Protein AF-A0A349MJG2-F1 (afdb_monomer_lite)

pLDDT: mean 91.46, std 8.38, range [48.69, 98.38]

Structure (mmCIF, N/CA/C/O backbone):
data_AF-A0A349MJG2-F1
#
_entry.id   AF-A0A349MJG2-F1
#
loop_
_atom_site.group_PDB
_atom_site.id
_atom_site.type_symbol
_atom_site.label_atom_id
_atom_site.label_alt_id
_atom_site.label_comp_id
_atom_site.label_asym_id
_atom_site.label_entity_id
_atom_site.label_seq_id
_atom_site.pdbx_PDB_ins_code
_atom_site.Cartn_x
_atom_site.Cartn_y
_atom_site.Cartn_z
_atom_site.occupancy
_atom_site.B_iso_or_equiv
_atom_site.auth_seq_id
_atom_site.auth_comp_id
_atom_site.auth_asym_id
_atom_site.auth_atom_id
_atom_site.pdbx_PDB_model_num
ATOM 1 N N . ASP A 1 1 ? -3.602 0.610 -22.302 1.00 65.75 1 ASP A N 1
ATOM 2 C CA . ASP A 1 1 ? -3.768 0.109 -20.925 1.00 65.75 1 ASP A CA 1
ATOM 3 C C . ASP A 1 1 ? -3.671 -1.418 -20.924 1.00 65.75 1 ASP A C 1
ATOM 5 O O . ASP A 1 1 ? -4.348 -2.055 -21.727 1.00 65.75 1 ASP A O 1
ATOM 9 N N . ILE A 1 2 ? -2.784 -1.981 -20.096 1.00 77.62 2 ILE A N 1
ATOM 10 C CA . ILE A 1 2 ? -2.459 -3.420 -20.022 1.00 77.62 2 ILE A CA 1
ATOM 11 C C . ILE A 1 2 ? -3.575 -4.202 -19.312 1.00 77.62 2 ILE A C 1
ATOM 13 O O . ILE A 1 2 ? -3.924 -5.302 -19.739 1.00 77.62 2 ILE A O 1
ATOM 17 N N . TYR A 1 3 ? -4.167 -3.607 -18.273 1.00 84.06 3 TYR A N 1
ATOM 18 C CA . TYR A 1 3 ? -5.122 -4.263 -17.369 1.00 84.06 3 TYR A CA 1
ATOM 19 C C . TYR A 1 3 ? -6.580 -4.060 -17.770 1.00 84.06 3 TYR A C 1
ATOM 21 O O . TYR A 1 3 ? -7.469 -4.625 -17.138 1.00 84.06 3 TYR A O 1
ATOM 29 N N . GLN A 1 4 ? -6.825 -3.238 -18.797 1.00 87.06 4 GLN A N 1
ATOM 30 C CA . GLN A 1 4 ? -8.159 -2.877 -19.285 1.00 87.06 4 GLN A CA 1
ATOM 31 C C . GLN A 1 4 ? -9.091 -2.404 -18.157 1.00 87.06 4 GLN A C 1
ATOM 33 O O . GLN A 1 4 ? -10.308 -2.606 -18.203 1.00 87.06 4 GLN A O 1
ATOM 38 N N . ARG A 1 5 ? -8.521 -1.767 -17.127 1.00 87.12 5 ARG A N 1
ATOM 39 C CA . ARG A 1 5 ? -9.290 -1.293 -15.983 1.00 87.12 5 ARG A CA 1
ATOM 40 C C . ARG A 1 5 ? -9.967 0.003 -16.393 1.00 87.12 5 ARG A C 1
ATOM 42 O O . ARG A 1 5 ? -9.321 1.012 -16.646 1.00 87.12 5 ARG A O 1
ATOM 49 N N . LYS A 1 6 ? -11.299 0.016 -16.379 1.00 90.12 6 LYS A N 1
ATOM 50 C CA . LYS A 1 6 ? -12.092 1.245 -16.581 1.00 90.12 6 LYS A CA 1
ATOM 51 C C . LYS A 1 6 ? -12.150 2.125 -15.317 1.00 90.12 6 LYS A C 1
ATOM 53 O O . LYS A 1 6 ? -13.023 2.978 -15.179 1.00 90.12 6 LYS A O 1
ATOM 58 N N . SER A 1 7 ? -11.230 1.909 -14.378 1.00 90.19 7 SER A N 1
ATOM 59 C CA . SER A 1 7 ? -11.103 2.623 -13.110 1.00 90.19 7 SER A CA 1
ATOM 60 C C . SER A 1 7 ? -9.770 3.366 -13.065 1.00 90.19 7 SER A C 1
ATOM 62 O O . SER A 1 7 ? -8.719 2.749 -13.222 1.00 90.19 7 SER A O 1
ATOM 64 N N . TYR A 1 8 ? -9.811 4.670 -12.799 1.00 93.31 8 TYR A N 1
ATOM 65 C CA . TYR A 1 8 ? -8.620 5.513 -12.683 1.00 93.31 8 TYR A CA 1
ATOM 66 C C . TYR A 1 8 ? -8.369 5.911 -11.227 1.00 93.31 8 TYR A C 1
ATOM 68 O O . TYR A 1 8 ? -9.282 5.858 -10.401 1.00 93.31 8 TYR A O 1
ATOM 76 N N . ARG A 1 9 ? -7.165 6.421 -10.938 1.00 95.12 9 ARG A N 1
ATOM 77 C CA . ARG A 1 9 ? -6.768 6.973 -9.628 1.00 95.12 9 ARG A CA 1
ATOM 78 C C . ARG A 1 9 ? -7.836 7.873 -8.997 1.00 95.12 9 ARG A C 1
ATOM 80 O O . ARG A 1 9 ? -8.180 7.701 -7.835 1.00 95.12 9 ARG A O 1
ATOM 87 N N . ARG A 1 10 ? -8.419 8.792 -9.778 1.00 96.81 10 ARG A N 1
ATOM 88 C CA . ARG A 1 10 ? -9.481 9.696 -9.301 1.00 96.81 10 ARG A CA 1
ATOM 89 C C . ARG A 1 10 ? -10.731 8.954 -8.815 1.00 96.81 10 ARG A C 1
ATOM 91 O O . ARG A 1 10 ? -11.314 9.364 -7.822 1.00 96.81 10 ARG A O 1
ATOM 98 N N . HIS A 1 11 ? -11.122 7.866 -9.488 1.00 97.19 11 HIS A N 1
ATOM 99 C CA . HIS A 1 11 ? -12.293 7.076 -9.101 1.00 97.19 11 HIS A CA 1
ATOM 100 C C . HIS A 1 11 ? -12.025 6.364 -7.773 1.00 97.19 11 HIS A C 1
ATOM 102 O O . HIS A 1 11 ? -12.886 6.360 -6.900 1.00 97.19 11 HIS A O 1
ATOM 108 N N . PHE A 1 12 ? -10.812 5.829 -7.597 1.00 97.44 12 PHE A N 1
ATOM 109 C CA . PHE A 1 12 ? -10.389 5.228 -6.334 1.00 97.44 12 PHE A CA 1
ATOM 110 C C . PHE A 1 12 ? -10.403 6.246 -5.185 1.00 97.44 12 PHE A C 1
ATOM 112 O O . PHE A 1 12 ? -11.033 5.993 -4.164 1.00 97.44 12 PHE A O 1
ATOM 119 N N . LEU A 1 13 ? -9.784 7.419 -5.362 1.00 98.19 13 LEU A N 1
ATOM 120 C CA . LEU A 1 13 ? -9.738 8.453 -4.319 1.00 98.19 13 LEU A CA 1
ATOM 121 C C . LEU A 1 13 ? -11.135 8.973 -3.948 1.00 98.19 13 LEU A C 1
ATOM 123 O O . LEU A 1 13 ? -11.426 9.156 -2.769 1.00 98.19 13 LEU A O 1
ATOM 127 N N . GLN A 1 14 ? -12.019 9.163 -4.933 1.00 98.25 14 GLN A N 1
ATOM 128 C CA . GLN A 1 14 ? -13.413 9.553 -4.693 1.00 98.25 14 GLN A CA 1
ATOM 129 C C . GLN A 1 14 ? -14.181 8.478 -3.915 1.00 98.25 14 GLN A C 1
ATOM 131 O O . GLN A 1 14 ? -14.860 8.795 -2.940 1.00 98.25 14 GLN A O 1
ATOM 136 N N . ALA A 1 15 ? -14.043 7.206 -4.301 1.00 97.94 15 ALA A N 1
ATOM 137 C CA . ALA A 1 15 ? -14.669 6.099 -3.587 1.00 97.94 15 ALA A CA 1
ATOM 138 C C . ALA A 1 15 ? -14.140 5.993 -2.149 1.00 97.94 15 ALA A C 1
ATOM 140 O O . ALA A 1 15 ? -14.928 5.889 -1.211 1.00 97.94 15 ALA A O 1
ATOM 141 N N . ALA A 1 16 ? -12.824 6.107 -1.958 1.00 98.12 16 ALA A N 1
ATOM 142 C CA . ALA A 1 16 ? -12.214 6.064 -0.637 1.00 98.12 16 ALA A CA 1
ATOM 143 C C . ALA A 1 16 ? -12.667 7.228 0.258 1.00 98.12 16 ALA A C 1
ATOM 145 O O . ALA A 1 16 ? -12.891 7.032 1.452 1.00 98.12 16 ALA A O 1
ATOM 146 N N . ALA A 1 17 ? -12.861 8.421 -0.313 1.00 98.38 17 ALA A N 1
ATOM 147 C CA . ALA A 1 17 ? -13.423 9.562 0.401 1.00 98.38 17 ALA A CA 1
ATOM 148 C C . ALA A 1 17 ? -14.865 9.315 0.859 1.00 98.38 17 ALA A C 1
ATOM 150 O O . ALA A 1 17 ? -15.193 9.642 1.997 1.00 98.38 17 ALA A O 1
ATOM 151 N N . LEU A 1 18 ? -15.705 8.692 0.027 1.00 98.38 18 LEU A N 1
ATOM 152 C CA . LEU A 1 18 ? -17.071 8.321 0.412 1.00 98.38 18 LEU A CA 1
ATOM 153 C C . LEU A 1 18 ? -17.080 7.255 1.514 1.00 98.38 18 LEU A C 1
ATOM 155 O O . LEU A 1 18 ? -17.762 7.428 2.521 1.00 98.38 18 LEU A O 1
ATOM 159 N N . VAL A 1 19 ? -16.285 6.191 1.365 1.00 97.81 19 VAL A N 1
ATOM 160 C CA . VAL A 1 19 ? -16.134 5.132 2.382 1.00 97.81 19 VAL A CA 1
ATOM 161 C C . VAL A 1 19 ? -15.719 5.734 3.725 1.00 97.81 19 VAL A C 1
ATOM 163 O O . VAL A 1 19 ? -16.316 5.426 4.757 1.00 97.81 19 VAL A O 1
ATOM 166 N N . HIS A 1 20 ? -14.746 6.646 3.707 1.00 97.00 20 HIS A N 1
ATOM 167 C CA . HIS A 1 20 ? -14.303 7.352 4.901 1.00 97.00 20 HIS A CA 1
ATOM 168 C C . HIS A 1 20 ? -15.389 8.271 5.478 1.00 97.00 20 HIS A C 1
ATOM 170 O O . HIS A 1 20 ? -15.635 8.247 6.683 1.00 97.00 20 HIS A O 1
ATOM 176 N N . HIS A 1 21 ? -16.074 9.053 4.640 1.00 97.50 21 HIS A N 1
ATOM 177 C CA . HIS A 1 21 ? -17.143 9.960 5.066 1.00 97.50 21 HIS A CA 1
ATOM 178 C C . HIS A 1 21 ? -18.272 9.215 5.788 1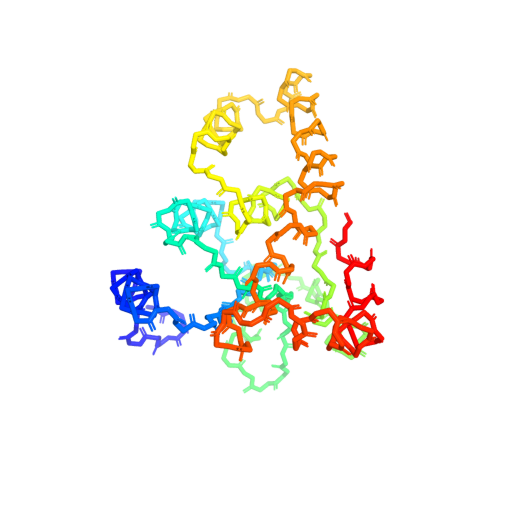.00 97.50 21 HIS A C 1
ATOM 180 O O . HIS A 1 21 ? -18.687 9.622 6.870 1.00 97.50 21 HIS A O 1
ATOM 186 N N . TYR A 1 22 ? -18.702 8.078 5.238 1.00 97.12 22 TYR A N 1
ATOM 187 C CA . TYR A 1 22 ? -19.745 7.238 5.828 1.00 97.12 22 TYR A CA 1
ATOM 188 C C . TYR A 1 22 ? -19.237 6.290 6.923 1.00 97.12 22 TYR A C 1
ATOM 190 O O . TYR A 1 22 ? -19.998 5.446 7.391 1.00 97.12 22 TYR A O 1
ATOM 198 N N . GLN A 1 23 ? -17.977 6.431 7.357 1.00 95.62 23 GLN A N 1
ATOM 199 C CA . GLN A 1 23 ? -17.388 5.641 8.444 1.00 95.62 23 GLN A CA 1
ATOM 200 C C . GLN A 1 23 ? -17.490 4.124 8.196 1.00 95.62 23 GLN A C 1
ATOM 202 O O . GLN A 1 23 ? -17.682 3.331 9.117 1.00 95.62 23 GLN A O 1
ATOM 207 N N . VAL A 1 24 ? -17.345 3.714 6.935 1.00 95.56 24 VAL A N 1
ATOM 208 C CA . VAL A 1 24 ? -17.305 2.305 6.539 1.00 95.56 24 VAL A CA 1
ATOM 209 C C . VAL A 1 24 ? -15.873 1.794 6.681 1.00 95.56 24 VAL A C 1
ATOM 211 O O . VAL A 1 24 ? -14.914 2.457 6.283 1.00 95.56 24 VAL A O 1
ATOM 214 N N . ALA A 1 25 ? -15.715 0.597 7.246 1.00 95.25 25 ALA A N 1
ATOM 215 C CA . ALA A 1 25 ? -14.421 -0.067 7.356 1.00 95.25 25 ALA A CA 1
ATOM 216 C C . ALA A 1 25 ? -13.924 -0.525 5.972 1.00 95.25 25 ALA A C 1
ATOM 218 O O . ALA A 1 25 ? -14.178 -1.649 5.550 1.00 95.25 25 ALA A O 1
ATOM 219 N N . GLY A 1 26 ? -13.234 0.369 5.259 1.00 95.81 26 GLY A N 1
ATOM 220 C CA . GLY A 1 26 ? -12.674 0.106 3.935 1.00 95.81 26 GLY A CA 1
ATOM 221 C C . GLY A 1 26 ? -11.499 -0.869 3.961 1.00 95.81 26 GLY A C 1
ATOM 222 O O . GLY A 1 26 ? -10.537 -0.668 4.708 1.00 95.81 26 GLY A O 1
ATOM 223 N N . ILE A 1 27 ? -11.572 -1.888 3.107 1.00 95.62 27 ILE A N 1
ATOM 224 C CA . ILE A 1 27 ? -10.492 -2.828 2.807 1.00 95.62 27 ILE A CA 1
ATOM 225 C C . ILE A 1 27 ? -10.135 -2.643 1.330 1.00 95.62 27 ILE A C 1
ATOM 227 O O . ILE A 1 27 ? -11.026 -2.711 0.483 1.00 95.62 27 ILE A O 1
ATOM 231 N N . TYR A 1 28 ? -8.871 -2.344 1.028 1.00 96.69 28 TYR A N 1
ATOM 232 C CA . TYR A 1 28 ? -8.421 -2.025 -0.329 1.00 96.69 28 TYR A CA 1
ATOM 233 C C . TYR A 1 28 ? -7.263 -2.913 -0.759 1.00 96.69 28 TYR A C 1
ATOM 235 O O . TYR A 1 28 ? -6.200 -2.909 -0.135 1.00 96.69 28 TYR A O 1
ATOM 243 N N . ASP A 1 29 ? -7.449 -3.593 -1.882 1.00 95.88 29 ASP A N 1
ATOM 244 C CA . ASP A 1 29 ? -6.436 -4.462 -2.462 1.00 95.88 29 ASP A CA 1
ATOM 245 C C . ASP A 1 29 ? -5.383 -3.648 -3.211 1.00 95.88 29 ASP A C 1
ATOM 247 O O . ASP A 1 29 ? -5.695 -2.765 -4.018 1.00 95.88 29 ASP A O 1
ATOM 251 N N . VAL A 1 30 ? -4.120 -3.999 -3.001 1.00 95.81 30 VAL A N 1
ATOM 252 C CA . VAL A 1 30 ? -2.998 -3.505 -3.796 1.00 95.81 30 VAL A CA 1
ATOM 253 C C . VAL A 1 30 ? -2.123 -4.663 -4.216 1.00 95.81 30 VAL A C 1
ATOM 255 O O . VAL A 1 30 ? -1.738 -5.510 -3.415 1.00 95.81 30 VAL A O 1
ATOM 258 N N . ILE A 1 31 ? -1.807 -4.688 -5.503 1.00 95.06 31 ILE A N 1
ATOM 259 C CA . ILE A 1 31 ? -0.942 -5.695 -6.094 1.00 95.06 31 ILE A CA 1
ATOM 260 C C . ILE A 1 31 ? 0.405 -5.027 -6.349 1.00 95.06 31 ILE A C 1
ATOM 262 O O . ILE A 1 31 ? 0.475 -4.035 -7.063 1.00 95.06 31 ILE A O 1
ATOM 266 N N . MET A 1 32 ? 1.451 -5.571 -5.742 1.00 94.31 32 MET A N 1
ATOM 267 C CA . MET A 1 32 ? 2.847 -5.185 -5.915 1.00 94.31 32 MET A CA 1
ATOM 268 C C . MET A 1 32 ? 3.577 -6.217 -6.781 1.00 94.31 32 MET A C 1
ATOM 270 O O . MET A 1 32 ? 2.998 -7.213 -7.218 1.00 94.31 32 MET A O 1
ATOM 274 N N . ASP A 1 33 ? 4.879 -6.011 -6.987 1.00 92.62 33 ASP A N 1
ATOM 275 C CA . ASP A 1 33 ? 5.753 -6.911 -7.754 1.00 92.62 33 ASP A CA 1
ATOM 276 C C . ASP A 1 33 ? 5.302 -7.141 -9.193 1.00 92.62 33 ASP A C 1
ATOM 278 O O . ASP A 1 33 ? 5.483 -8.215 -9.766 1.00 92.62 33 ASP A O 1
ATOM 282 N N . ASN A 1 34 ? 4.728 -6.105 -9.782 1.00 91.75 34 ASN A N 1
ATOM 283 C CA . ASN A 1 34 ? 4.296 -6.128 -11.153 1.00 91.75 34 ASN A CA 1
ATOM 284 C C . ASN A 1 34 ? 5.500 -5.925 -12.091 1.00 91.75 34 ASN A C 1
ATOM 286 O O . ASN A 1 34 ? 6.079 -4.842 -12.101 1.00 91.75 34 ASN A O 1
ATOM 290 N N . PRO A 1 35 ? 5.908 -6.926 -12.891 1.00 88.12 35 PRO A N 1
ATOM 291 C CA . PRO A 1 35 ? 7.086 -6.800 -13.748 1.00 88.12 35 PRO A CA 1
ATOM 292 C C . PRO A 1 35 ? 6.849 -5.887 -14.958 1.00 88.12 35 PRO A C 1
ATOM 294 O O . PRO A 1 35 ? 7.789 -5.597 -15.692 1.00 88.12 35 PRO A O 1
ATOM 297 N N . LEU A 1 36 ? 5.601 -5.470 -15.194 1.00 88.88 36 LEU A N 1
ATOM 298 C CA . LEU A 1 36 ? 5.234 -4.535 -16.255 1.00 88.88 36 LEU A CA 1
ATOM 299 C C . LEU A 1 36 ? 5.176 -3.082 -15.763 1.00 88.88 36 LEU A C 1
ATOM 301 O O . LEU A 1 36 ? 5.008 -2.186 -16.587 1.00 88.88 36 LEU A O 1
ATOM 305 N N . GLU A 1 37 ? 5.282 -2.856 -14.452 1.00 90.38 37 GLU A N 1
ATOM 306 C CA . GLU A 1 37 ? 5.367 -1.521 -13.859 1.00 90.38 37 GLU A CA 1
ATOM 307 C C . GLU A 1 37 ? 6.820 -1.055 -13.812 1.00 90.38 37 GLU A C 1
ATOM 309 O O . GLU A 1 37 ? 7.742 -1.825 -13.528 1.00 90.38 37 GLU A O 1
ATOM 314 N N . ASN A 1 38 ? 7.017 0.231 -14.077 1.00 92.69 38 ASN A N 1
ATOM 315 C CA . ASN A 1 38 ? 8.272 0.906 -13.788 1.00 92.69 38 ASN A CA 1
ATOM 316 C C . ASN A 1 38 ? 8.233 1.548 -12.387 1.00 92.69 38 ASN A C 1
ATOM 318 O O . ASN A 1 38 ? 7.238 1.494 -11.659 1.00 92.69 38 ASN A O 1
ATOM 322 N N . GLU A 1 39 ? 9.346 2.161 -11.995 1.00 95.56 39 GLU A N 1
ATOM 323 C CA . GLU A 1 39 ? 9.467 2.829 -10.698 1.00 95.56 39 GLU A CA 1
ATOM 324 C C . GLU A 1 39 ? 8.430 3.948 -10.498 1.00 95.56 39 GLU A C 1
ATOM 326 O O . GLU A 1 39 ? 7.828 4.030 -9.428 1.00 95.56 39 GLU A O 1
ATOM 331 N N . GLU A 1 40 ? 8.165 4.769 -11.516 1.00 96.69 40 GLU A N 1
ATOM 332 C CA . GLU A 1 40 ? 7.196 5.868 -11.422 1.00 96.69 40 GLU A CA 1
ATOM 333 C C . GLU A 1 40 ? 5.761 5.359 -11.248 1.00 96.69 40 GLU A C 1
ATOM 335 O O . GLU A 1 40 ? 4.992 5.966 -10.504 1.00 96.69 40 GLU A O 1
ATOM 340 N N . ASP A 1 41 ? 5.406 4.213 -11.839 1.00 95.69 41 ASP A N 1
ATOM 341 C CA . ASP A 1 41 ? 4.102 3.574 -11.607 1.00 95.69 41 ASP A CA 1
ATOM 342 C C . ASP A 1 41 ? 3.938 3.171 -10.128 1.00 95.69 41 ASP A C 1
ATOM 344 O O . ASP A 1 41 ? 2.886 3.380 -9.507 1.00 95.69 41 ASP A O 1
ATOM 348 N N . THR A 1 42 ? 5.011 2.651 -9.522 1.00 96.88 42 THR A N 1
ATOM 349 C CA . THR A 1 42 ? 5.017 2.314 -8.092 1.00 96.88 42 THR A CA 1
ATOM 350 C C . THR A 1 42 ? 4.945 3.578 -7.231 1.00 96.88 42 THR A C 1
ATOM 352 O O . THR A 1 42 ? 4.190 3.625 -6.257 1.00 96.88 42 THR A O 1
ATOM 355 N N . ILE A 1 43 ? 5.665 4.642 -7.603 1.00 98.06 43 ILE A N 1
ATOM 356 C CA . ILE A 1 43 ? 5.597 5.928 -6.897 1.00 98.06 43 ILE A CA 1
ATOM 357 C C . ILE A 1 43 ? 4.193 6.540 -6.987 1.00 98.06 43 ILE A C 1
ATOM 359 O O . ILE A 1 43 ? 3.671 7.003 -5.972 1.00 98.06 43 ILE A O 1
ATOM 363 N N . ALA A 1 44 ? 3.523 6.460 -8.135 1.00 97.56 44 ALA A N 1
ATOM 364 C CA . ALA A 1 44 ? 2.141 6.911 -8.276 1.00 97.56 44 ALA A CA 1
ATOM 365 C C . ALA A 1 44 ? 1.185 6.152 -7.333 1.00 97.56 44 ALA A C 1
ATOM 367 O O . ALA A 1 44 ? 0.226 6.730 -6.805 1.00 97.56 44 ALA A O 1
ATOM 368 N N . THR A 1 45 ? 1.456 4.872 -7.059 1.00 97.50 45 THR A N 1
ATOM 369 C CA . THR A 1 45 ? 0.723 4.086 -6.051 1.00 97.50 45 THR A CA 1
ATOM 370 C C . THR A 1 45 ? 0.991 4.599 -4.631 1.00 97.50 45 THR A C 1
ATOM 372 O O . THR A 1 45 ? 0.042 4.822 -3.873 1.00 97.50 45 THR A O 1
ATOM 375 N N . ILE A 1 46 ? 2.254 4.875 -4.285 1.00 98.38 46 ILE A N 1
ATOM 376 C CA . ILE A 1 46 ? 2.651 5.479 -2.997 1.00 98.38 46 ILE A CA 1
ATOM 377 C C . ILE A 1 46 ? 1.920 6.814 -2.785 1.00 98.38 46 ILE A C 1
ATOM 379 O O . ILE A 1 46 ? 1.288 7.026 -1.748 1.00 98.38 46 ILE A O 1
ATOM 383 N N . GLU A 1 47 ? 1.946 7.696 -3.783 1.00 98.38 47 GLU A N 1
ATOM 384 C CA . GLU A 1 47 ? 1.284 9.004 -3.741 1.00 98.38 47 GLU A CA 1
ATOM 385 C C . GLU A 1 47 ? -0.236 8.872 -3.608 1.00 98.38 47 GLU A C 1
ATOM 387 O O . GLU A 1 47 ? -0.867 9.610 -2.852 1.00 98.38 47 GLU A O 1
ATOM 392 N N . THR A 1 48 ? -0.839 7.899 -4.296 1.00 98.12 48 THR A N 1
ATOM 393 C CA . THR A 1 48 ? -2.271 7.595 -4.158 1.00 98.12 48 THR A CA 1
ATOM 394 C C . THR A 1 48 ? -2.615 7.218 -2.719 1.00 98.12 48 THR A C 1
ATOM 396 O O . THR A 1 48 ? -3.571 7.751 -2.157 1.00 98.12 48 THR A O 1
ATOM 399 N N . PHE A 1 49 ? -1.818 6.369 -2.068 1.00 98.12 49 PHE A N 1
ATOM 400 C CA . PHE A 1 49 ? -2.038 6.011 -0.665 1.00 98.12 49 PHE A CA 1
ATOM 401 C C . PHE A 1 49 ? -1.791 7.148 0.322 1.00 98.12 49 PHE A C 1
ATOM 403 O O . PHE A 1 49 ? -2.492 7.214 1.334 1.00 98.12 49 PHE A O 1
ATOM 410 N N . MET A 1 50 ? -0.865 8.059 0.022 1.00 97.75 50 MET A N 1
ATOM 411 C CA . MET A 1 50 ? -0.664 9.282 0.803 1.00 97.75 50 MET A CA 1
ATOM 412 C C . MET A 1 50 ? -1.864 10.238 0.724 1.00 97.75 50 MET A C 1
ATOM 414 O O . MET A 1 50 ? -2.108 10.980 1.674 1.00 97.75 50 MET A O 1
ATOM 418 N N . GLU A 1 51 ? -2.603 10.233 -0.390 1.00 98.00 51 GLU A N 1
ATOM 419 C CA . GLU A 1 51 ? -3.833 11.019 -0.586 1.00 98.00 51 GLU A CA 1
ATOM 420 C C . GLU A 1 51 ? -5.102 10.307 -0.101 1.00 98.00 51 GLU A C 1
ATOM 422 O O . GLU A 1 51 ? -6.134 10.945 0.103 1.00 98.00 51 GLU A O 1
ATOM 427 N N . THR A 1 52 ? -5.045 8.991 0.095 1.00 98.19 52 THR A N 1
ATOM 428 C CA . THR A 1 52 ? -6.207 8.197 0.499 1.00 98.19 52 THR A CA 1
ATOM 429 C C . THR A 1 52 ? -6.577 8.488 1.959 1.00 98.19 52 THR A C 1
ATOM 431 O O . THR A 1 52 ? -5.719 8.341 2.837 1.00 98.19 52 THR A O 1
ATOM 434 N N . PRO A 1 53 ? -7.843 8.837 2.263 1.00 97.06 53 PRO A N 1
ATOM 435 C CA . PRO A 1 53 ? -8.281 9.091 3.633 1.00 97.06 53 PRO A CA 1
ATOM 436 C C . PRO A 1 53 ? -8.043 7.890 4.554 1.00 97.06 53 PRO A C 1
ATOM 438 O O . PRO A 1 53 ? -8.405 6.760 4.233 1.00 97.06 53 PRO A O 1
ATOM 441 N N . LYS A 1 54 ? -7.422 8.141 5.710 1.00 95.88 54 LYS A N 1
ATOM 442 C CA . LYS A 1 54 ? -7.114 7.135 6.740 1.00 95.88 54 LYS A CA 1
ATOM 443 C C . LYS A 1 54 ? -8.161 7.168 7.860 1.00 95.88 54 LYS A C 1
ATOM 445 O O . LYS A 1 54 ? -8.639 8.253 8.181 1.00 95.88 54 LYS A O 1
ATOM 450 N N . PRO A 1 55 ? -8.439 6.048 8.550 1.00 96.06 55 PRO A N 1
ATOM 451 C CA . PRO A 1 55 ? -7.829 4.730 8.374 1.00 96.06 55 PRO A CA 1
ATOM 452 C C . PRO A 1 55 ? -8.517 3.900 7.278 1.00 96.06 55 PRO A C 1
ATOM 454 O O . PRO A 1 55 ? -9.685 4.114 6.969 1.00 96.06 55 PRO A O 1
ATOM 457 N N . PHE A 1 56 ? -7.782 2.933 6.732 1.00 96.25 56 PHE A N 1
ATOM 458 C CA . PHE A 1 56 ? -8.302 1.820 5.932 1.00 96.25 56 PHE A CA 1
ATOM 459 C C . PHE A 1 56 ? -7.401 0.597 6.136 1.00 96.25 56 PHE A C 1
ATOM 461 O O . PHE A 1 56 ? -6.309 0.723 6.696 1.00 96.25 56 PHE A O 1
ATOM 468 N N . MET A 1 57 ? -7.850 -0.574 5.686 1.00 94.44 57 MET A N 1
ATOM 469 C CA . MET A 1 57 ? -7.057 -1.801 5.702 1.00 94.44 57 MET A CA 1
ATOM 470 C C . MET A 1 57 ? -6.496 -2.097 4.305 1.00 94.44 57 MET A C 1
ATOM 472 O O . MET A 1 57 ? -7.278 -2.400 3.406 1.00 94.44 57 MET A O 1
ATOM 476 N N . PRO A 1 58 ? -5.178 -2.003 4.073 1.00 94.44 58 PRO A N 1
ATOM 477 C CA . PRO A 1 58 ? -4.596 -2.453 2.817 1.00 94.44 58 PRO A CA 1
ATOM 478 C C . PRO A 1 58 ? -4.447 -3.977 2.800 1.00 94.44 58 PRO A C 1
ATOM 480 O O . PRO A 1 58 ? -3.812 -4.555 3.684 1.00 94.44 58 PRO A O 1
ATOM 483 N N . GLU A 1 59 ? -4.940 -4.623 1.750 1.00 93.50 59 GLU A N 1
ATOM 484 C CA . GLU A 1 59 ? -4.578 -6.001 1.433 1.00 93.50 59 GLU A CA 1
ATOM 485 C C . GLU A 1 59 ? -3.483 -6.007 0.379 1.00 93.50 59 GLU A C 1
ATOM 487 O O . GLU A 1 59 ? -3.715 -5.813 -0.812 1.00 93.50 59 GLU A O 1
ATOM 492 N N . ILE A 1 60 ? -2.251 -6.195 0.847 1.00 94.75 60 ILE A N 1
ATOM 493 C CA . ILE A 1 60 ? -1.081 -6.198 -0.022 1.00 94.75 60 ILE A CA 1
ATOM 494 C C . ILE A 1 60 ? -0.859 -7.606 -0.567 1.00 94.75 60 ILE A C 1
ATOM 496 O O . ILE A 1 60 ? -0.711 -8.557 0.211 1.00 94.75 60 ILE A O 1
ATOM 500 N N . PHE A 1 61 ? -0.789 -7.704 -1.891 1.00 95.19 61 PHE A N 1
ATOM 501 C CA . PHE A 1 61 ? -0.528 -8.918 -2.651 1.00 95.19 61 PHE A CA 1
ATOM 502 C C . PHE A 1 61 ? 0.708 -8.757 -3.540 1.00 95.19 61 PHE A C 1
ATOM 504 O O . PHE A 1 61 ? 1.044 -7.655 -3.962 1.00 95.19 61 PHE A O 1
ATOM 511 N N . SER A 1 62 ? 1.365 -9.865 -3.866 1.00 94.00 62 SER A N 1
ATOM 512 C CA . SER A 1 62 ? 2.399 -9.952 -4.899 1.00 94.00 62 SER A CA 1
ATOM 513 C C . SER A 1 62 ? 1.795 -10.537 -6.170 1.00 94.00 62 SER A C 1
ATOM 515 O O . SER A 1 62 ? 1.150 -11.592 -6.129 1.00 94.00 62 SER A O 1
ATOM 517 N N . LEU A 1 63 ? 1.998 -9.875 -7.310 1.00 93.25 63 LEU A N 1
ATOM 518 C CA . LEU A 1 63 ? 1.453 -10.329 -8.583 1.00 93.25 63 LEU A CA 1
ATOM 519 C C . LEU A 1 63 ? 1.960 -11.737 -8.918 1.00 93.25 63 LEU A C 1
ATOM 521 O O . LEU A 1 63 ? 3.164 -11.982 -9.018 1.00 93.25 63 LEU A O 1
ATOM 525 N N . SER A 1 64 ? 1.021 -12.653 -9.139 1.00 91.44 64 SER A N 1
ATOM 526 C CA . SER A 1 64 ? 1.294 -14.010 -9.613 1.00 91.44 64 SER A CA 1
ATOM 527 C C . SER A 1 64 ? 0.850 -14.144 -11.067 1.00 91.44 64 SER A C 1
ATOM 529 O O . SER A 1 64 ? -0.282 -13.805 -11.415 1.00 91.44 64 SER A O 1
ATOM 531 N N . LEU A 1 65 ? 1.756 -14.609 -11.928 1.00 90.62 65 LEU A N 1
ATOM 532 C CA . LEU A 1 65 ? 1.540 -14.698 -13.373 1.00 90.62 65 LEU A CA 1
ATOM 533 C C . LEU A 1 65 ? 1.008 -16.084 -13.743 1.00 90.62 65 LEU A C 1
ATOM 535 O O . LEU A 1 65 ? 1.768 -17.010 -14.017 1.00 90.62 65 LEU A O 1
ATOM 539 N N . TYR A 1 66 ? -0.315 -16.224 -13.742 1.00 90.50 66 TYR A N 1
ATOM 540 C CA . TYR A 1 66 ? -0.970 -17.485 -14.084 1.00 90.50 66 TYR A CA 1
ATOM 541 C C . TYR A 1 66 ? -0.971 -17.737 -15.603 1.00 90.50 66 TYR A C 1
ATOM 543 O O . TYR A 1 66 ? -1.309 -16.821 -16.366 1.00 90.50 66 TYR A O 1
ATOM 551 N N . PRO A 1 67 ? -0.649 -18.961 -16.064 1.00 89.88 67 PRO A N 1
ATOM 552 C CA . PRO A 1 67 ? -0.726 -19.325 -17.477 1.00 89.88 67 PRO A CA 1
ATOM 553 C C . PRO A 1 67 ? -2.121 -19.092 -18.067 1.00 89.88 67 PRO A C 1
ATOM 555 O O . PRO A 1 67 ? -3.129 -19.273 -17.386 1.00 89.88 67 PRO A O 1
ATOM 558 N N . GLY A 1 68 ? -2.178 -18.701 -19.342 1.00 89.44 68 GLY A N 1
ATOM 559 C CA . GLY A 1 68 ? -3.435 -18.400 -20.040 1.00 89.44 68 GLY A CA 1
ATOM 560 C C . GLY A 1 68 ? -3.992 -16.999 -19.767 1.00 89.44 68 GLY A C 1
ATOM 561 O O . GLY A 1 68 ? -5.024 -16.632 -20.323 1.00 89.44 68 GLY A O 1
ATOM 562 N N . THR A 1 69 ? -3.318 -16.193 -18.941 1.00 90.38 69 THR A N 1
ATOM 563 C CA . THR A 1 69 ? -3.653 -14.777 -18.769 1.00 90.38 69 THR A CA 1
ATOM 564 C C . THR A 1 69 ? -2.837 -13.904 -19.720 1.00 90.38 69 THR A C 1
ATOM 566 O O . THR A 1 69 ? -1.638 -14.105 -19.903 1.00 90.38 69 THR A O 1
ATOM 569 N N . LYS A 1 70 ? -3.457 -12.849 -20.261 1.00 89.75 70 LYS A N 1
ATOM 570 C CA . LYS A 1 70 ? -2.767 -11.887 -21.139 1.00 89.75 70 LYS A CA 1
ATOM 571 C C . LYS A 1 70 ? -1.527 -11.267 -20.480 1.00 89.75 70 LYS A C 1
ATOM 573 O O . LYS A 1 70 ? -0.537 -10.992 -21.149 1.00 89.75 70 LYS A O 1
ATOM 578 N N . ILE A 1 71 ? -1.582 -11.035 -19.169 1.00 89.19 71 ILE A N 1
ATOM 579 C CA . ILE A 1 71 ? -0.471 -10.452 -18.414 1.00 89.19 71 ILE A CA 1
ATOM 580 C C . ILE A 1 71 ? 0.725 -11.398 -18.306 1.00 89.19 71 ILE A C 1
ATOM 582 O O . ILE A 1 71 ? 1.859 -10.944 -18.405 1.00 89.19 71 ILE A O 1
ATOM 586 N N . HIS A 1 72 ? 0.484 -12.702 -18.157 1.00 89.50 72 HIS A N 1
ATOM 587 C CA . HIS A 1 72 ? 1.538 -13.710 -18.179 1.00 89.50 72 HIS A CA 1
ATOM 588 C C . HIS A 1 72 ? 2.272 -13.697 -19.524 1.00 89.50 72 HIS A C 1
ATOM 590 O O . HIS A 1 72 ? 3.502 -13.692 -19.552 1.00 89.50 72 HIS A O 1
ATOM 596 N N . ASP A 1 73 ? 1.532 -13.609 -20.629 1.00 88.62 73 ASP A N 1
ATOM 597 C CA . ASP A 1 73 ? 2.121 -13.609 -21.971 1.00 88.62 73 ASP A CA 1
ATOM 598 C C . ASP A 1 73 ? 2.938 -12.333 -22.229 1.00 88.62 73 ASP A C 1
ATOM 600 O O . ASP A 1 73 ? 4.060 -12.395 -22.736 1.00 88.62 73 ASP A O 1
ATOM 604 N N . LEU A 1 74 ? 2.423 -11.176 -21.798 1.00 88.12 74 LEU A N 1
ATOM 605 C CA . LEU A 1 74 ? 3.142 -9.901 -21.866 1.00 88.12 74 LEU A CA 1
ATOM 606 C C . LEU A 1 74 ? 4.401 -9.892 -20.992 1.00 88.12 74 LEU A C 1
ATOM 608 O O . LEU A 1 74 ? 5.447 -9.424 -21.437 1.00 88.12 74 LEU A O 1
ATOM 612 N N . ALA A 1 75 ? 4.321 -10.420 -19.770 1.00 85.75 75 ALA A N 1
ATOM 613 C CA . ALA A 1 75 ? 5.460 -10.494 -18.861 1.00 85.75 75 ALA A CA 1
ATOM 614 C C . ALA A 1 75 ? 6.565 -11.407 -19.406 1.00 85.75 75 ALA A C 1
ATOM 616 O O . ALA A 1 75 ? 7.734 -11.040 -19.334 1.00 85.75 75 ALA A O 1
ATOM 617 N N . LYS A 1 76 ? 6.213 -12.546 -20.019 1.00 84.25 76 LYS A N 1
ATOM 618 C CA . LYS A 1 76 ? 7.183 -13.418 -20.701 1.00 84.25 76 LYS A CA 1
ATOM 619 C C . LYS A 1 76 ? 7.892 -12.713 -21.852 1.00 84.25 76 LYS A C 1
ATOM 621 O O . LYS A 1 76 ? 9.108 -12.820 -21.980 1.00 84.25 76 LYS A O 1
ATOM 626 N N . LEU A 1 77 ? 7.145 -11.963 -22.662 1.00 82.81 77 LEU A N 1
ATOM 627 C CA . LEU A 1 77 ? 7.715 -11.192 -23.765 1.00 82.81 77 LEU A CA 1
ATOM 628 C C . LEU A 1 77 ? 8.664 -10.089 -23.256 1.00 82.81 77 LEU A C 1
ATOM 630 O O . LEU A 1 77 ? 9.741 -9.888 -23.815 1.00 82.81 77 LEU A O 1
ATOM 634 N N . ALA A 1 78 ? 8.277 -9.393 -22.183 1.00 78.75 78 ALA A N 1
ATOM 635 C CA . ALA A 1 78 ? 9.042 -8.292 -21.603 1.00 78.75 78 ALA A CA 1
ATOM 636 C C . ALA A 1 78 ? 10.304 -8.755 -20.854 1.00 78.75 78 ALA A C 1
ATOM 638 O O . ALA A 1 78 ? 11.355 -8.127 -20.978 1.00 78.75 78 ALA A O 1
ATOM 639 N N . ALA A 1 79 ? 10.226 -9.859 -20.105 1.00 69.19 79 ALA A N 1
ATOM 640 C CA . ALA A 1 79 ? 11.311 -10.343 -19.251 1.00 69.19 79 ALA A CA 1
ATOM 641 C C . ALA A 1 79 ? 12.496 -10.950 -20.023 1.00 69.19 79 ALA A C 1
ATOM 643 O O . ALA A 1 79 ? 13.533 -11.208 -19.410 1.00 69.19 79 ALA A O 1
ATOM 644 N N . LYS A 1 80 ? 12.354 -11.196 -21.341 1.00 57.12 80 LYS A N 1
ATOM 645 C CA . LYS A 1 80 ? 13.357 -11.810 -22.245 1.00 57.12 80 LYS A CA 1
ATOM 646 C C . LYS A 1 80 ? 14.054 -13.069 -21.686 1.00 57.12 80 LYS A C 1
ATOM 648 O O . LYS A 1 80 ? 15.113 -13.451 -22.175 1.00 57.12 80 LYS A O 1
ATOM 653 N N . THR A 1 81 ? 13.493 -13.693 -20.654 1.00 48.69 81 THR A N 1
ATOM 654 C CA . THR A 1 81 ? 14.070 -14.800 -19.886 1.00 48.69 81 THR A CA 1
ATOM 655 C C . THR A 1 81 ? 12.944 -15.575 -19.198 1.00 48.69 81 THR A C 1
ATOM 657 O O . THR A 1 81 ? 11.883 -15.017 -18.909 1.00 48.69 81 THR A O 1
ATOM 660 N N . ASP A 1 82 ? 13.205 -16.837 -18.853 1.00 53.75 82 ASP A N 1
ATOM 661 C CA . ASP A 1 82 ? 12.344 -17.676 -18.006 1.00 53.75 82 ASP A CA 1
ATOM 662 C C . ASP A 1 82 ? 12.308 -17.225 -16.526 1.00 53.75 82 ASP A C 1
ATOM 664 O O . ASP A 1 82 ? 11.857 -17.968 -15.659 1.00 53.75 82 ASP A O 1
ATOM 668 N N . ALA A 1 83 ? 12.749 -16.001 -16.202 1.00 58.50 83 ALA A N 1
ATOM 669 C CA . ALA A 1 83 ? 12.769 -15.457 -14.839 1.0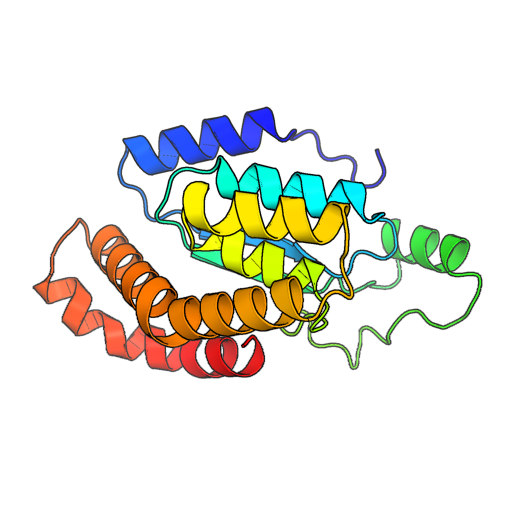0 58.50 83 ALA A CA 1
ATOM 670 C C . ALA A 1 83 ? 11.373 -15.111 -14.276 1.00 58.50 83 ALA A C 1
ATOM 672 O O . ALA A 1 83 ? 11.262 -14.473 -13.228 1.00 58.50 83 ALA A O 1
ATOM 673 N N . VAL A 1 84 ? 10.299 -15.515 -14.960 1.00 67.62 84 VAL A N 1
ATOM 674 C CA . VAL A 1 84 ? 8.944 -15.462 -14.414 1.00 67.62 84 VAL A CA 1
ATOM 675 C C . VAL A 1 84 ? 8.870 -16.457 -13.258 1.00 67.62 84 VAL A C 1
ATOM 677 O O . VAL A 1 84 ? 8.943 -17.665 -13.473 1.00 67.62 84 VAL A O 1
ATOM 680 N N . GLU A 1 85 ? 8.739 -15.945 -12.031 1.00 75.25 85 GLU A N 1
ATOM 681 C CA . GLU A 1 85 ? 8.568 -16.774 -10.834 1.00 75.25 85 GLU A CA 1
ATOM 682 C C . GLU A 1 85 ? 7.475 -17.830 -11.047 1.00 75.25 85 GLU A C 1
ATOM 684 O O . GLU A 1 85 ? 6.377 -17.528 -11.522 1.00 75.25 85 GLU A O 1
ATOM 689 N N . ASP A 1 86 ? 7.773 -19.075 -10.665 1.00 82.75 86 ASP A N 1
ATOM 690 C CA . ASP A 1 86 ? 6.824 -20.179 -10.765 1.00 82.75 86 ASP A CA 1
ATOM 691 C C . ASP A 1 86 ? 5.610 -19.906 -9.871 1.00 82.75 86 ASP A C 1
ATOM 693 O O . ASP A 1 86 ? 5.689 -19.964 -8.639 1.00 82.75 86 ASP A O 1
ATOM 697 N N . TYR A 1 87 ? 4.467 -19.642 -10.505 1.00 82.62 87 TYR A N 1
ATOM 698 C CA . TYR A 1 87 ? 3.195 -19.362 -9.841 1.00 82.62 87 TYR A CA 1
ATOM 699 C C . TYR A 1 87 ? 2.757 -20.480 -8.882 1.00 82.62 87 TYR A C 1
ATOM 701 O O . TYR A 1 87 ? 1.970 -20.226 -7.978 1.00 82.62 87 TYR A O 1
ATOM 709 N N . ARG A 1 88 ? 3.250 -21.715 -9.065 1.00 86.00 88 ARG A N 1
ATOM 710 C CA . ARG A 1 88 ? 2.944 -22.850 -8.178 1.00 86.00 88 ARG A CA 1
ATOM 711 C C . ARG A 1 88 ? 3.705 -22.794 -6.856 1.00 86.00 88 ARG A C 1
ATOM 713 O O . ARG A 1 88 ? 3.283 -23.417 -5.890 1.00 86.00 88 ARG A O 1
ATOM 720 N N . LYS A 1 89 ? 4.844 -22.098 -6.830 1.00 87.44 89 LYS A N 1
ATOM 721 C CA . LYS A 1 89 ? 5.722 -21.970 -5.656 1.00 87.44 89 LYS A CA 1
ATOM 722 C C . LYS A 1 89 ? 5.576 -20.614 -4.979 1.00 87.44 89 LYS A C 1
ATOM 724 O O . LYS A 1 89 ? 5.807 -20.497 -3.779 1.00 87.44 89 LYS A O 1
ATOM 729 N N . LYS A 1 90 ? 5.220 -19.587 -5.749 1.00 87.19 90 LYS A N 1
ATOM 730 C CA . LYS A 1 90 ? 5.041 -18.228 -5.255 1.00 87.19 90 LYS A CA 1
ATOM 731 C C . LYS A 1 90 ? 3.807 -18.128 -4.357 1.00 87.19 90 LYS A C 1
ATOM 733 O O . LYS A 1 90 ? 2.705 -18.487 -4.757 1.00 87.19 90 LYS A O 1
ATOM 738 N N . SER A 1 91 ? 3.979 -17.549 -3.171 1.00 89.56 91 SER A N 1
ATOM 739 C CA . SER A 1 91 ? 2.853 -17.089 -2.358 1.00 89.56 91 SER A CA 1
ATOM 740 C C . SER A 1 91 ? 2.458 -15.679 -2.786 1.00 89.56 91 SER A C 1
ATOM 742 O O . SER A 1 91 ? 3.231 -14.739 -2.618 1.00 89.56 91 SER A O 1
ATOM 744 N N . TYR A 1 92 ? 1.237 -15.504 -3.290 1.00 90.44 92 TYR A N 1
ATOM 745 C CA . TYR A 1 92 ? 0.706 -14.181 -3.639 1.00 90.44 92 TYR A CA 1
ATOM 746 C C . TYR A 1 92 ? 0.501 -13.275 -2.410 1.00 90.44 92 TYR A C 1
ATOM 748 O O . TYR A 1 92 ? 0.285 -12.077 -2.561 1.00 90.44 92 TYR A O 1
ATOM 756 N N . LEU A 1 93 ? 0.575 -13.819 -1.190 1.00 90.69 93 LEU A N 1
ATOM 757 C CA . LEU A 1 93 ? 0.502 -13.051 0.056 1.00 90.69 93 LEU A CA 1
ATOM 758 C C . LEU A 1 93 ? 1.857 -12.465 0.475 1.00 90.69 93 LEU A C 1
ATOM 760 O O . LEU A 1 93 ? 1.889 -11.569 1.320 1.00 90.69 93 LEU A O 1
ATOM 764 N N . VAL A 1 94 ? 2.960 -12.950 -0.101 1.00 90.31 94 VAL A N 1
ATOM 765 C CA . VAL A 1 94 ? 4.323 -12.533 0.240 1.00 90.31 94 VAL A CA 1
ATOM 766 C C . VAL A 1 94 ? 4.911 -11.757 -0.932 1.00 90.31 94 VAL A C 1
ATOM 768 O O . VAL A 1 94 ? 5.130 -12.303 -2.009 1.00 90.31 94 VAL A O 1
ATOM 771 N N . TYR A 1 95 ? 5.167 -10.469 -0.719 1.00 92.12 95 TYR A N 1
ATOM 772 C CA . TYR A 1 95 ? 5.772 -9.578 -1.708 1.00 92.12 95 TYR A CA 1
ATOM 773 C C . TYR A 1 95 ? 7.256 -9.338 -1.420 1.00 92.12 95 TYR A C 1
ATOM 775 O O . TYR A 1 95 ? 7.737 -9.505 -0.293 1.00 92.12 95 TYR A O 1
ATOM 783 N N . ARG A 1 96 ? 8.003 -8.920 -2.445 1.00 91.75 96 ARG A N 1
ATOM 784 C CA . ARG A 1 96 ? 9.447 -8.676 -2.335 1.00 91.75 96 ARG A CA 1
ATOM 785 C C . ARG A 1 96 ? 9.726 -7.494 -1.408 1.00 91.75 96 ARG A C 1
ATOM 787 O O . ARG A 1 96 ? 9.077 -6.454 -1.488 1.00 91.75 96 ARG A O 1
ATOM 794 N N . LYS A 1 97 ? 10.748 -7.602 -0.561 1.00 92.38 97 LYS A N 1
ATOM 795 C CA . LYS A 1 97 ? 11.134 -6.562 0.413 1.00 92.38 97 LYS A CA 1
ATOM 796 C C . LYS A 1 97 ? 11.994 -5.462 -0.230 1.00 92.38 97 LYS A C 1
ATOM 798 O O . LYS A 1 97 ? 13.102 -5.171 0.214 1.00 92.38 97 LYS A O 1
ATOM 803 N N . THR A 1 98 ? 11.513 -4.887 -1.332 1.00 94.50 98 THR A N 1
ATOM 804 C CA . THR A 1 98 ? 12.172 -3.758 -2.005 1.00 94.50 98 THR A CA 1
ATOM 805 C C . THR A 1 98 ? 11.910 -2.454 -1.250 1.00 94.50 98 THR A C 1
ATOM 807 O O . THR A 1 98 ? 10.949 -2.336 -0.486 1.00 94.50 98 THR A O 1
ATOM 810 N N . VAL A 1 99 ? 12.749 -1.442 -1.483 1.00 96.06 99 VAL A N 1
ATOM 811 C CA . VAL A 1 99 ? 12.573 -0.107 -0.887 1.00 96.06 99 VAL A CA 1
ATOM 812 C C . VAL A 1 99 ? 11.205 0.486 -1.241 1.00 96.06 99 VAL A C 1
ATOM 814 O O . VAL A 1 99 ? 10.498 0.965 -0.356 1.00 96.06 99 VAL A O 1
ATOM 817 N N . LEU A 1 100 ? 10.798 0.395 -2.509 1.00 96.69 100 LEU A N 1
ATOM 818 C CA . LEU A 1 100 ? 9.510 0.904 -2.979 1.00 96.69 100 LEU A CA 1
ATOM 819 C C . LEU A 1 100 ? 8.317 0.153 -2.372 1.00 96.69 100 LEU A C 1
ATOM 821 O O . LEU A 1 100 ? 7.346 0.789 -1.965 1.00 96.69 100 LEU A O 1
ATOM 825 N N . ASN A 1 101 ? 8.392 -1.174 -2.220 1.00 96.62 101 ASN A N 1
ATOM 826 C CA . ASN A 1 101 ? 7.322 -1.939 -1.570 1.00 96.62 101 ASN A CA 1
ATOM 827 C C . ASN A 1 101 ? 7.202 -1.569 -0.079 1.00 96.62 101 ASN A C 1
ATOM 829 O O . ASN A 1 101 ? 6.094 -1.432 0.445 1.00 96.62 101 ASN A O 1
ATOM 833 N N . HIS A 1 102 ? 8.326 -1.315 0.603 1.00 95.88 102 HIS A N 1
ATOM 834 C CA . HIS A 1 102 ? 8.309 -0.788 1.971 1.00 95.88 102 HIS A CA 1
ATOM 835 C C . HIS A 1 102 ? 7.689 0.609 2.058 1.00 95.88 102 HIS A C 1
ATOM 837 O O . HIS A 1 102 ? 6.868 0.846 2.945 1.00 95.88 102 HIS A O 1
ATOM 843 N N . LEU A 1 103 ? 8.034 1.518 1.142 1.00 97.56 103 LEU A N 1
ATOM 844 C CA . LEU A 1 103 ? 7.416 2.845 1.072 1.00 97.56 103 LEU A CA 1
ATOM 845 C C . LEU A 1 103 ? 5.917 2.759 0.766 1.00 97.56 103 LEU A C 1
ATOM 847 O O . LEU A 1 103 ? 5.136 3.505 1.353 1.00 97.56 103 LEU A O 1
ATOM 851 N N . THR A 1 104 ? 5.498 1.814 -0.077 1.00 97.69 104 THR A N 1
ATOM 852 C CA . THR A 1 104 ? 4.082 1.599 -0.399 1.00 97.69 104 THR A CA 1
ATOM 853 C C . THR A 1 104 ? 3.299 1.109 0.816 1.00 97.69 104 THR A C 1
ATOM 855 O O . THR A 1 104 ? 2.241 1.661 1.118 1.00 97.69 104 THR A O 1
ATOM 858 N N . ARG A 1 105 ? 3.837 0.150 1.585 1.00 95.94 105 ARG A N 1
ATOM 859 C CA . ARG A 1 105 ? 3.231 -0.259 2.864 1.00 95.94 105 ARG A CA 1
ATOM 860 C C . ARG A 1 105 ? 3.172 0.901 3.856 1.00 95.94 105 ARG A C 1
ATOM 862 O O . ARG A 1 105 ? 2.119 1.142 4.434 1.00 95.94 105 ARG A O 1
ATOM 869 N N . LEU A 1 106 ? 4.264 1.653 4.018 1.00 96.94 106 LEU A N 1
ATOM 870 C CA . LEU A 1 106 ? 4.286 2.830 4.892 1.00 96.94 106 LEU A CA 1
ATOM 871 C C . LEU A 1 106 ? 3.190 3.826 4.500 1.00 96.94 106 LEU A C 1
ATOM 873 O O . LEU A 1 106 ? 2.402 4.221 5.356 1.00 96.94 106 LEU A O 1
ATOM 877 N N . ALA A 1 107 ? 3.078 4.170 3.215 1.00 97.75 107 ALA A N 1
ATOM 878 C CA . ALA A 1 107 ? 2.023 5.035 2.690 1.00 97.75 107 ALA A CA 1
ATOM 879 C C . ALA A 1 107 ? 0.622 4.500 2.975 1.00 97.75 107 ALA A C 1
ATOM 881 O O . ALA A 1 107 ? -0.286 5.286 3.229 1.00 97.75 107 ALA A O 1
ATOM 882 N N . ALA A 1 108 ? 0.433 3.180 2.978 1.00 96.44 108 ALA A N 1
ATOM 883 C CA . ALA A 1 108 ? -0.851 2.540 3.229 1.00 96.44 108 ALA A CA 1
ATOM 884 C C . ALA A 1 108 ? -1.336 2.646 4.689 1.00 96.44 108 ALA A C 1
ATOM 886 O O . ALA A 1 108 ? -2.543 2.596 4.921 1.00 96.44 108 ALA A O 1
ATOM 887 N N . PHE A 1 109 ? -0.466 2.946 5.652 1.00 95.25 109 PHE A N 1
ATOM 888 C CA . PHE A 1 109 ? -0.859 3.134 7.060 1.00 95.25 109 PHE A CA 1
ATOM 889 C C . PHE A 1 109 ? -0.612 4.547 7.594 1.00 95.25 109 PHE A C 1
ATOM 891 O O . PHE A 1 109 ? -1.312 5.020 8.488 1.00 95.25 109 PHE A O 1
ATOM 898 N N . SER A 1 110 ? 0.362 5.244 7.023 1.00 95.06 110 SER A N 1
ATOM 899 C CA . SER A 1 110 ? 0.917 6.473 7.579 1.00 95.06 110 SER A CA 1
ATOM 900 C C . SER A 1 110 ? 0.342 7.731 6.940 1.00 95.06 110 SER A C 1
ATOM 902 O O . SER A 1 110 ? -0.247 7.698 5.860 1.00 95.06 110 SER A O 1
ATOM 904 N N . SER A 1 111 ? 0.534 8.872 7.604 1.00 92.75 111 SER A N 1
ATOM 905 C CA . SER A 1 111 ? 0.157 10.170 7.049 1.00 92.75 111 SER A CA 1
ATOM 906 C C . SER A 1 111 ? 1.118 10.617 5.944 1.00 92.75 111 SER A C 1
ATOM 908 O O . SER A 1 111 ? 2.306 10.273 5.936 1.00 92.75 111 SER A O 1
ATOM 910 N N . ARG A 1 112 ? 0.617 11.473 5.047 1.00 95.81 112 ARG A N 1
ATOM 911 C CA . ARG A 1 112 ? 1.412 12.133 4.002 1.00 95.81 112 ARG A CA 1
ATOM 912 C C . ARG A 1 112 ? 2.674 12.798 4.555 1.00 95.81 112 ARG A C 1
ATOM 914 O O . ARG A 1 112 ? 3.729 12.672 3.947 1.00 95.81 112 ARG A O 1
ATOM 921 N N . SER A 1 113 ? 2.581 13.463 5.706 1.00 94.50 113 SER A N 1
ATOM 922 C CA . SER A 1 113 ? 3.699 14.191 6.317 1.00 94.50 113 SER A CA 1
ATOM 923 C C . SER A 1 113 ? 4.864 13.288 6.723 1.00 94.50 113 SER A C 1
ATOM 925 O O . SER A 1 113 ? 5.997 13.752 6.745 1.00 94.50 113 SER A O 1
ATOM 927 N N . MET A 1 114 ? 4.608 12.010 7.022 1.00 94.31 114 MET A N 1
ATOM 928 C CA . MET A 1 114 ? 5.673 11.063 7.359 1.00 94.31 114 MET A CA 1
ATOM 929 C C . MET A 1 114 ? 6.322 10.453 6.113 1.00 94.31 114 MET A C 1
ATOM 931 O O . MET A 1 114 ? 7.527 10.218 6.093 1.00 94.31 114 MET A O 1
ATOM 935 N N . VAL A 1 115 ? 5.535 10.198 5.066 1.00 97.44 115 VAL A N 1
ATOM 936 C CA . VAL A 1 115 ? 6.009 9.467 3.881 1.00 97.44 115 VAL A CA 1
ATOM 937 C C . VAL A 1 115 ? 6.584 10.392 2.810 1.00 97.44 115 VAL A C 1
ATOM 939 O O . VAL A 1 115 ? 7.570 10.031 2.173 1.00 97.44 115 VAL A O 1
ATOM 942 N N . ALA A 1 116 ? 6.040 11.602 2.640 1.00 97.75 116 ALA A N 1
ATOM 943 C CA . ALA A 1 116 ? 6.513 12.547 1.625 1.00 97.75 116 ALA A CA 1
ATOM 944 C C . ALA A 1 116 ? 8.017 12.872 1.741 1.00 97.75 116 ALA A C 1
ATOM 946 O O . ALA A 1 116 ? 8.691 12.836 0.710 1.00 97.75 116 ALA A O 1
ATOM 947 N N . PRO A 1 117 ? 8.585 13.123 2.941 1.00 97.31 117 PRO A N 1
ATOM 948 C CA . PRO A 1 117 ? 10.021 13.372 3.070 1.00 97.31 117 PRO A CA 1
ATOM 949 C C . PRO A 1 117 ? 10.869 12.156 2.680 1.00 97.31 117 PRO A C 1
ATOM 951 O O . PRO A 1 117 ? 11.889 12.306 2.014 1.00 97.31 117 PRO A O 1
ATOM 954 N N . LEU A 1 118 ? 10.434 10.943 3.042 1.00 97.69 118 LEU A N 1
ATOM 955 C CA . LEU A 1 118 ? 11.129 9.704 2.677 1.00 97.69 118 LEU A CA 1
ATOM 956 C C . LEU A 1 118 ? 11.115 9.478 1.166 1.00 97.69 118 LEU A C 1
ATOM 958 O O . LEU A 1 118 ? 12.141 9.125 0.594 1.00 97.69 118 LEU A O 1
ATOM 962 N N . LEU A 1 119 ? 9.972 9.709 0.517 1.00 97.69 119 LEU A N 1
ATOM 963 C CA . LEU A 1 119 ? 9.842 9.591 -0.933 1.00 97.69 119 LEU A CA 1
ATOM 964 C C . LEU A 1 119 ? 10.692 10.641 -1.666 1.00 97.69 119 LEU A C 1
ATOM 966 O O . LEU A 1 119 ? 11.326 10.333 -2.673 1.00 97.69 119 LEU A O 1
ATOM 970 N N . HIS A 1 120 ? 10.754 11.867 -1.142 1.00 97.12 120 HIS A N 1
ATOM 971 C CA . HIS A 1 120 ? 11.620 12.914 -1.680 1.00 97.12 120 HIS A CA 1
ATOM 972 C C . HIS A 1 120 ? 13.105 12.527 -1.595 1.00 97.12 120 HIS A C 1
ATOM 974 O O . HIS A 1 120 ? 13.821 12.610 -2.592 1.00 97.12 120 HIS A O 1
ATOM 980 N N . LEU A 1 121 ? 13.549 12.029 -0.435 1.00 96.81 121 LEU A N 1
ATOM 981 C CA . LEU A 1 121 ? 14.913 11.528 -0.247 1.00 96.81 121 LEU A CA 1
ATOM 982 C C . LEU A 1 121 ? 15.215 10.321 -1.139 1.00 96.81 121 LEU A C 1
ATOM 984 O O . LEU A 1 121 ? 16.315 10.230 -1.681 1.00 96.81 121 LEU A O 1
ATOM 988 N N . TYR A 1 122 ? 14.248 9.420 -1.325 1.00 96.94 122 TYR A N 1
ATOM 989 C CA . TYR A 1 122 ? 14.375 8.290 -2.241 1.00 96.94 122 TYR A CA 1
ATOM 990 C C . TYR A 1 122 ? 14.646 8.757 -3.676 1.00 96.94 122 TYR A C 1
ATOM 992 O O . TYR A 1 122 ? 15.600 8.287 -4.285 1.00 96.94 122 TYR A O 1
ATOM 1000 N N . ARG A 1 123 ? 13.875 9.729 -4.188 1.00 96.44 123 ARG A N 1
ATOM 1001 C CA . ARG A 1 123 ? 14.064 10.278 -5.545 1.00 96.44 123 ARG A CA 1
ATOM 1002 C C . ARG A 1 123 ? 15.431 10.950 -5.734 1.00 96.44 123 ARG A C 1
ATOM 1004 O O . ARG A 1 123 ? 15.979 10.918 -6.828 1.00 96.44 123 ARG A O 1
ATOM 1011 N N . GLN A 1 124 ? 15.978 11.575 -4.691 1.00 95.75 124 GLN A N 1
ATOM 1012 C CA . GLN A 1 124 ? 17.258 12.290 -4.775 1.00 95.75 124 GLN A CA 1
ATOM 1013 C C . GLN A 1 124 ? 18.474 11.393 -4.553 1.00 95.75 124 GLN A C 1
ATOM 1015 O O . GLN A 1 124 ? 19.517 11.577 -5.178 1.00 95.75 124 GLN A O 1
ATOM 1020 N N . SER A 1 125 ? 18.402 10.493 -3.577 1.00 94.00 125 SER A N 1
ATOM 1021 C CA . SER A 1 125 ? 19.556 9.743 -3.083 1.00 94.00 125 SER A CA 1
ATOM 1022 C C . SER A 1 125 ? 19.107 8.443 -2.400 1.00 94.00 125 SER A C 1
ATOM 1024 O O . SER A 1 125 ? 19.251 8.302 -1.176 1.00 94.00 125 SER A O 1
ATOM 1026 N N . PRO A 1 126 ? 18.625 7.449 -3.175 1.00 90.88 126 PRO A N 1
ATOM 1027 C CA . PRO A 1 126 ? 18.021 6.219 -2.646 1.00 90.88 126 PRO A CA 1
ATOM 1028 C C . PRO A 1 126 ? 19.015 5.338 -1.872 1.00 90.88 126 PRO A C 1
ATOM 1030 O O . PRO A 1 126 ? 18.625 4.466 -1.097 1.00 90.88 126 PRO A O 1
ATOM 1033 N N . ASN A 1 12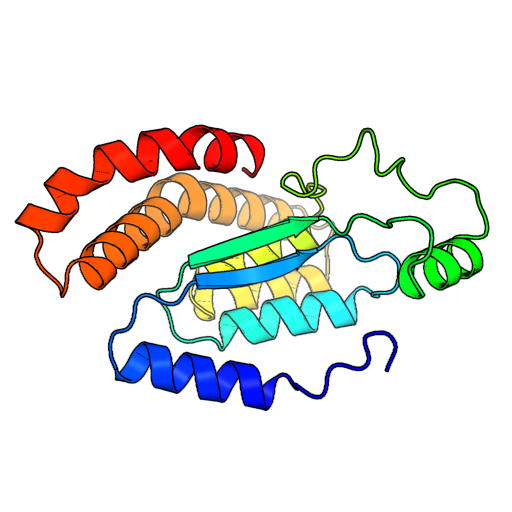7 ? 20.318 5.575 -2.050 1.00 91.88 127 ASN A N 1
ATOM 1034 C CA . ASN A 1 127 ? 21.392 4.843 -1.379 1.00 91.88 127 ASN A CA 1
ATOM 1035 C C . ASN A 1 127 ? 22.065 5.611 -0.235 1.00 91.88 127 ASN A C 1
ATOM 1037 O O . ASN A 1 127 ? 23.014 5.096 0.356 1.00 91.88 127 ASN A O 1
ATOM 1041 N N . SER A 1 128 ? 21.589 6.812 0.107 1.00 95.25 128 SER A N 1
ATOM 1042 C CA . SER A 1 128 ? 22.159 7.575 1.219 1.00 95.25 128 SER A CA 1
ATOM 1043 C C . SER A 1 128 ? 21.917 6.882 2.566 1.00 95.25 128 SER A C 1
ATOM 1045 O O . SER A 1 128 ? 20.877 6.263 2.806 1.00 95.25 128 SER A O 1
ATOM 1047 N N . TRP A 1 129 ? 22.881 7.002 3.481 1.00 94.50 129 TRP A N 1
ATOM 1048 C CA . TRP A 1 129 ? 22.752 6.448 4.832 1.00 94.50 129 TRP A CA 1
ATOM 1049 C C . TRP A 1 129 ? 21.602 7.108 5.608 1.00 94.50 129 TRP A C 1
ATOM 1051 O O . TRP A 1 129 ? 20.897 6.429 6.350 1.00 94.50 129 TRP A O 1
ATOM 1061 N N . GLN A 1 130 ? 21.380 8.409 5.383 1.00 94.88 130 GLN A N 1
ATOM 1062 C CA . GLN A 1 130 ? 20.306 9.195 5.995 1.00 94.88 130 GLN A CA 1
ATOM 1063 C C . GLN A 1 130 ? 18.941 8.625 5.615 1.00 94.88 130 GLN A C 1
ATOM 1065 O O . GLN A 1 130 ? 18.130 8.330 6.490 1.00 94.88 130 GLN A O 1
ATOM 1070 N N . PHE A 1 131 ? 18.713 8.395 4.317 1.00 96.25 131 PHE A N 1
ATOM 1071 C CA . PHE A 1 131 ? 17.490 7.765 3.832 1.00 96.25 131 PHE A CA 1
ATOM 1072 C C . PHE A 1 131 ? 17.288 6.379 4.451 1.00 96.25 131 PHE A C 1
ATOM 1074 O O . PHE A 1 131 ? 16.213 6.092 4.972 1.00 96.25 131 PHE A O 1
ATOM 1081 N N . ARG A 1 132 ? 18.327 5.533 4.455 1.00 95.81 132 ARG A N 1
ATOM 1082 C CA . ARG A 1 132 ? 18.250 4.175 5.021 1.00 95.81 132 ARG A CA 1
ATOM 1083 C C . ARG A 1 132 ? 17.910 4.188 6.513 1.00 95.81 132 ARG A C 1
ATOM 1085 O O . ARG A 1 132 ? 17.058 3.411 6.941 1.00 95.81 132 ARG A O 1
ATOM 1092 N N . ALA A 1 133 ? 18.531 5.077 7.287 1.00 96.44 133 ALA A N 1
ATOM 1093 C CA . ALA A 1 133 ? 18.271 5.224 8.717 1.00 96.44 133 ALA A CA 1
ATOM 1094 C C . ALA A 1 133 ? 16.839 5.712 8.991 1.00 96.44 133 ALA A C 1
ATOM 1096 O O . ALA A 1 133 ? 16.133 5.123 9.810 1.00 96.44 133 ALA A O 1
ATOM 1097 N N . LEU A 1 134 ? 16.379 6.739 8.267 1.00 96.81 134 LEU A N 1
ATOM 1098 C CA . LEU A 1 134 ? 15.020 7.267 8.406 1.00 96.81 134 LEU A CA 1
ATOM 1099 C C . LEU A 1 134 ? 13.960 6.250 7.973 1.00 96.81 134 LEU A C 1
ATOM 1101 O O . LEU A 1 134 ? 12.949 6.093 8.655 1.00 96.81 134 LEU A O 1
ATOM 1105 N N . LEU A 1 135 ? 14.198 5.520 6.880 1.00 96.69 135 LEU A N 1
ATOM 1106 C CA . LEU A 1 135 ? 13.313 4.448 6.431 1.00 96.69 135 LEU A CA 1
ATOM 1107 C C . LEU A 1 135 ? 13.212 3.341 7.485 1.00 96.69 135 LEU A C 1
ATOM 1109 O O . LEU A 1 135 ? 12.111 2.876 7.773 1.00 96.69 135 LEU A O 1
ATOM 1113 N N . LEU A 1 136 ? 14.334 2.929 8.082 1.00 96.19 136 LEU A N 1
ATOM 1114 C CA . LEU A 1 136 ? 14.343 1.916 9.138 1.00 96.19 136 LEU A CA 1
ATOM 1115 C C . LEU A 1 136 ? 13.558 2.381 10.373 1.00 96.19 136 LEU A C 1
ATOM 1117 O O . LEU A 1 136 ? 12.712 1.639 10.870 1.00 96.19 136 LEU A O 1
ATOM 1121 N N . ALA A 1 137 ? 13.785 3.616 10.827 1.00 96.62 137 ALA A N 1
ATOM 1122 C CA . ALA A 1 137 ? 13.056 4.201 11.950 1.00 96.62 137 ALA A CA 1
ATOM 1123 C C . ALA A 1 137 ? 11.547 4.294 11.669 1.00 96.62 137 ALA A C 1
ATOM 1125 O O . ALA A 1 137 ? 10.735 3.891 12.503 1.00 96.62 137 ALA A O 1
ATOM 1126 N N . ALA A 1 138 ? 11.162 4.752 10.474 1.00 96.75 138 ALA A N 1
ATOM 1127 C CA . ALA A 1 138 ? 9.764 4.830 10.061 1.00 96.75 138 ALA A CA 1
ATOM 1128 C C . ALA A 1 138 ? 9.108 3.445 9.996 1.00 96.75 138 ALA A C 1
ATOM 1130 O O . ALA A 1 138 ? 7.984 3.279 10.463 1.00 96.75 138 ALA A O 1
ATOM 1131 N N . ARG A 1 139 ? 9.814 2.429 9.477 1.00 95.19 139 ARG A N 1
ATOM 1132 C CA . ARG A 1 139 ? 9.339 1.036 9.470 1.00 95.19 139 ARG A CA 1
ATOM 1133 C C . ARG A 1 139 ? 9.120 0.498 10.880 1.00 95.19 139 ARG A C 1
ATOM 1135 O O . ARG A 1 139 ? 8.083 -0.110 11.126 1.00 95.19 139 ARG A O 1
ATOM 1142 N N . ALA A 1 140 ? 10.061 0.738 11.791 1.00 95.31 140 ALA A N 1
ATOM 1143 C CA . ALA A 1 140 ? 9.944 0.309 13.181 1.00 95.31 140 ALA A CA 1
ATOM 1144 C C . ALA A 1 140 ? 8.754 0.984 13.880 1.00 95.31 140 ALA A C 1
ATOM 1146 O O . ALA A 1 140 ? 7.923 0.299 14.471 1.00 95.31 140 ALA A O 1
ATOM 1147 N N . LEU A 1 141 ? 8.611 2.308 13.746 1.00 95.69 141 LEU A N 1
ATOM 1148 C CA . LEU A 1 141 ? 7.464 3.045 14.286 1.00 95.69 141 LEU A CA 1
ATOM 1149 C C . LEU A 1 141 ? 6.139 2.533 13.708 1.00 95.69 141 LEU A C 1
ATOM 1151 O O . LEU A 1 141 ? 5.152 2.372 14.429 1.00 95.69 141 LEU A O 1
ATOM 1155 N N . ASN A 1 142 ? 6.117 2.268 12.404 1.00 94.38 142 ASN A N 1
ATOM 1156 C CA . ASN A 1 142 ? 4.926 1.793 11.728 1.00 94.38 142 ASN A CA 1
ATOM 1157 C C . ASN A 1 142 ? 4.498 0.411 12.245 1.00 94.38 142 ASN A C 1
ATOM 1159 O O . ASN A 1 142 ? 3.337 0.231 12.588 1.00 94.38 142 ASN A O 1
ATOM 1163 N N . PHE A 1 143 ? 5.436 -0.520 12.403 1.00 92.75 143 PHE A N 1
ATOM 1164 C CA . PHE A 1 143 ? 5.169 -1.855 12.945 1.00 92.75 143 PHE A CA 1
ATOM 1165 C C . PHE A 1 143 ? 4.759 -1.863 14.412 1.00 92.75 143 PHE A C 1
ATOM 1167 O O . PHE A 1 143 ? 3.817 -2.553 14.787 1.00 92.75 143 PHE A O 1
ATOM 1174 N N . LEU A 1 144 ? 5.467 -1.100 15.245 1.00 93.75 144 LEU A N 1
ATOM 1175 C CA . LEU A 1 144 ? 5.259 -1.120 16.691 1.00 93.75 144 LEU A CA 1
ATOM 1176 C C . LEU A 1 144 ? 4.014 -0.336 17.111 1.00 93.75 144 LEU A C 1
ATOM 1178 O O . LEU A 1 144 ? 3.422 -0.643 18.143 1.00 93.75 144 LEU A O 1
ATOM 1182 N N . VAL A 1 145 ? 3.628 0.689 16.343 1.00 95.06 145 VAL A N 1
ATOM 1183 C CA . VAL A 1 145 ? 2.606 1.654 16.768 1.00 95.06 145 VAL A CA 1
ATOM 1184 C C . VAL A 1 145 ? 1.529 1.862 15.710 1.00 95.06 145 VAL A C 1
ATOM 1186 O O . VAL A 1 145 ? 0.356 1.606 15.976 1.00 95.06 145 VAL A O 1
ATOM 1189 N N . ILE A 1 146 ? 1.890 2.343 14.517 1.00 95.00 146 ILE A N 1
ATOM 1190 C CA . ILE A 1 146 ? 0.900 2.870 13.560 1.00 95.00 146 ILE A CA 1
ATOM 1191 C C . ILE A 1 146 ? 0.002 1.762 13.012 1.00 95.00 146 ILE A C 1
ATOM 1193 O O . ILE A 1 146 ? -1.220 1.924 13.011 1.00 95.00 146 ILE A O 1
ATOM 1197 N N . GLU A 1 147 ? 0.576 0.643 12.570 1.00 93.38 147 GLU A N 1
ATOM 1198 C CA . GLU A 1 147 ? -0.181 -0.493 12.050 1.00 93.38 147 GLU A CA 1
ATOM 1199 C C . GLU A 1 147 ? -1.090 -1.082 13.134 1.00 93.38 147 GLU A C 1
ATOM 1201 O O . GLU A 1 147 ? -2.301 -1.046 12.920 1.00 93.38 147 GLU A O 1
ATOM 1206 N N . PRO A 1 148 ? -0.609 -1.509 14.323 1.00 93.00 148 PRO A N 1
ATOM 1207 C CA . PRO A 1 148 ? -1.485 -2.040 15.371 1.00 93.00 148 PRO A CA 1
ATOM 1208 C C . PRO A 1 148 ? -2.633 -1.096 15.750 1.00 93.00 148 PRO A C 1
ATOM 1210 O O . PRO A 1 148 ? -3.785 -1.521 15.870 1.00 93.00 148 PRO A O 1
ATOM 1213 N N . VAL A 1 149 ? -2.348 0.206 15.882 1.00 94.81 149 VAL A N 1
ATOM 1214 C CA . VAL A 1 149 ? -3.375 1.217 16.172 1.00 94.81 149 VAL A CA 1
ATOM 1215 C C . VAL A 1 149 ? -4.373 1.333 15.020 1.00 94.81 149 VAL A C 1
ATOM 1217 O O . VAL A 1 149 ? -5.576 1.442 15.264 1.00 94.81 149 VAL A O 1
ATOM 1220 N N . THR A 1 150 ? -3.909 1.293 13.770 1.00 94.31 150 THR A N 1
ATOM 1221 C CA . THR A 1 150 ? -4.777 1.332 12.586 1.00 94.31 150 THR A CA 1
ATOM 1222 C C . THR A 1 150 ? -5.657 0.091 12.510 1.00 94.31 150 THR A C 1
ATOM 1224 O O . THR A 1 150 ? -6.868 0.233 12.365 1.00 94.31 150 THR A O 1
ATOM 1227 N N . TYR A 1 151 ? -5.097 -1.104 12.711 1.00 93.06 151 TYR A N 1
ATOM 1228 C CA . TYR A 1 151 ? -5.850 -2.358 12.797 1.00 93.06 151 TYR A CA 1
ATOM 1229 C C . TYR A 1 151 ? -6.946 -2.276 13.857 1.00 93.06 151 TYR A C 1
ATOM 1231 O O . TYR A 1 151 ? -8.111 -2.543 13.567 1.00 93.06 151 TYR A O 1
ATOM 1239 N N . PHE A 1 152 ? -6.613 -1.822 15.066 1.00 94.56 152 PHE A N 1
ATOM 1240 C CA . PHE A 1 152 ? -7.606 -1.671 16.123 1.00 94.56 152 PHE A CA 1
ATOM 1241 C C . PHE A 1 152 ? -8.697 -0.652 15.768 1.00 94.56 152 PHE A C 1
ATOM 1243 O O . PHE A 1 152 ? -9.882 -0.907 15.996 1.00 94.56 152 PHE A O 1
ATOM 1250 N N . ARG A 1 153 ? -8.328 0.490 15.172 1.00 95.25 153 ARG A N 1
ATOM 1251 C CA . ARG A 1 153 ? -9.293 1.490 14.687 1.00 95.25 153 ARG A CA 1
ATOM 1252 C C . ARG A 1 153 ? -10.217 0.906 13.620 1.00 95.25 153 ARG A C 1
ATOM 1254 O O . ARG A 1 153 ? -11.415 1.162 13.685 1.00 95.25 153 ARG A O 1
ATOM 1261 N N . MET A 1 154 ? -9.695 0.093 12.703 1.00 95.06 154 MET A N 1
ATOM 1262 C CA . MET A 1 154 ? -10.482 -0.582 11.668 1.00 95.06 154 MET A CA 1
ATOM 1263 C C . MET A 1 154 ? -11.436 -1.625 12.252 1.00 95.06 154 MET A C 1
ATOM 1265 O O . MET A 1 154 ? -12.611 -1.642 11.891 1.00 95.06 154 MET A O 1
ATOM 1269 N N . ILE A 1 155 ? -10.984 -2.427 13.220 1.00 94.38 155 ILE A N 1
ATOM 1270 C CA . ILE A 1 155 ? -11.856 -3.361 13.946 1.00 94.38 155 ILE A CA 1
ATOM 1271 C C . ILE A 1 155 ? -12.959 -2.577 14.658 1.00 94.38 155 ILE A C 1
ATOM 1273 O O . ILE A 1 155 ? -14.136 -2.890 14.498 1.00 94.38 155 ILE A O 1
ATOM 1277 N N . LYS A 1 156 ? -12.618 -1.507 15.383 1.00 95.75 156 LYS A N 1
ATOM 1278 C CA . LYS A 1 156 ? -13.606 -0.645 16.045 1.00 95.75 156 LYS A CA 1
ATOM 1279 C C . LYS A 1 156 ? -14.620 -0.069 15.054 1.00 95.75 156 LYS A C 1
ATOM 1281 O O . LYS A 1 156 ? -15.813 -0.073 15.354 1.00 95.75 156 LYS A O 1
ATOM 1286 N N . LEU A 1 157 ? -14.165 0.384 13.888 1.00 95.38 157 LEU A N 1
ATOM 1287 C CA . LEU A 1 157 ? -15.025 0.904 12.826 1.00 95.38 157 LEU A CA 1
ATOM 1288 C C . LEU A 1 157 ? -15.985 -0.176 12.304 1.00 95.38 157 LEU A C 1
ATOM 1290 O O . LEU A 1 157 ? -17.186 0.067 12.233 1.00 95.38 157 LEU A O 1
ATOM 1294 N N . SER A 1 158 ? -15.493 -1.401 12.072 1.00 94.00 158 SER A N 1
ATOM 1295 C CA . SER A 1 158 ? -16.322 -2.548 11.654 1.00 94.00 158 SER A CA 1
ATOM 1296 C C . SER A 1 158 ? -17.411 -2.915 12.671 1.00 94.00 158 SER A C 1
ATOM 1298 O O . SER A 1 158 ? -18.454 -3.445 12.306 1.00 94.00 158 SER A O 1
ATOM 1300 N N . GLN A 1 159 ? -17.190 -2.603 13.953 1.00 95.44 159 GLN A N 1
ATOM 1301 C CA . GLN A 1 159 ? -18.131 -2.853 15.047 1.00 95.44 159 GLN A CA 1
ATOM 1302 C C . GLN A 1 159 ? -19.045 -1.649 15.346 1.00 95.44 159 GLN A C 1
ATOM 1304 O O . GLN A 1 159 ? -19.590 -1.539 16.451 1.00 95.44 159 GLN A O 1
ATOM 1309 N N . GLY A 1 160 ? -19.188 -0.719 14.394 1.00 92.56 160 GLY A N 1
ATOM 1310 C CA . GLY A 1 160 ? -20.019 0.480 14.536 1.00 92.56 160 GLY A CA 1
ATOM 1311 C C . GLY A 1 160 ? -19.500 1.455 15.596 1.00 92.56 160 GLY A C 1
ATOM 1312 O O . GLY A 1 160 ? -20.283 2.113 16.273 1.00 92.56 160 GLY A O 1
ATOM 1313 N N . GLY A 1 161 ? -18.184 1.492 15.823 1.00 92.06 161 GLY A N 1
ATOM 1314 C CA . GLY A 1 161 ? -17.554 2.365 16.815 1.00 92.06 161 GLY A CA 1
ATOM 1315 C C . GLY A 1 161 ? -17.534 1.815 18.248 1.00 92.06 161 GLY A C 1
ATOM 1316 O O . GLY A 1 161 ? -16.949 2.447 19.131 1.00 92.06 161 GLY A O 1
ATOM 1317 N N . SER A 1 162 ? -18.122 0.641 18.504 1.00 94.81 162 SER A N 1
ATOM 1318 C CA . SER A 1 162 ? -18.212 0.061 19.849 1.00 94.81 162 SER A CA 1
ATOM 1319 C C . SER A 1 162 ? -16.877 -0.519 20.328 1.00 94.81 162 SER A C 1
ATOM 1321 O O . SER A 1 162 ? -16.380 -1.507 19.789 1.00 94.81 162 SER A O 1
ATOM 1323 N N . LEU A 1 163 ? -16.320 0.056 21.400 1.00 94.25 163 LEU A N 1
ATOM 1324 C CA . LEU A 1 163 ? -15.054 -0.397 21.986 1.00 94.25 163 LEU A CA 1
ATOM 1325 C C . LEU A 1 163 ? -15.149 -1.809 22.585 1.00 94.25 163 LEU A C 1
ATOM 1327 O O . LEU A 1 163 ? -14.246 -2.622 22.404 1.00 94.25 163 LEU A O 1
ATOM 1331 N N . SER A 1 164 ? -16.249 -2.119 23.275 1.00 94.69 164 SER A N 1
ATOM 1332 C CA . SER A 1 164 ? -16.441 -3.419 23.925 1.00 94.69 164 SER A CA 1
ATOM 1333 C C . SER A 1 164 ? -16.568 -4.554 22.909 1.00 94.69 164 SER A C 1
ATOM 1335 O O . SER A 1 164 ? -15.958 -5.608 23.085 1.00 94.69 164 SER A O 1
ATOM 1337 N N . ARG A 1 165 ? -17.308 -4.332 21.814 1.00 94.12 165 ARG A N 1
ATOM 1338 C CA . ARG A 1 165 ? -17.396 -5.291 20.702 1.00 94.12 165 ARG A CA 1
ATOM 1339 C C . ARG A 1 165 ? -16.055 -5.438 19.992 1.00 94.12 165 ARG A C 1
ATOM 1341 O O . ARG A 1 165 ? -15.645 -6.562 19.717 1.00 94.12 165 ARG A O 1
ATOM 1348 N N . ALA A 1 166 ? -15.342 -4.333 19.764 1.00 94.31 166 ALA A N 1
ATOM 1349 C CA . ALA A 1 166 ? -14.021 -4.365 19.144 1.00 94.31 166 ALA A CA 1
ATOM 1350 C C . ALA A 1 166 ? -13.051 -5.251 19.936 1.00 94.31 166 ALA A C 1
ATOM 1352 O O . ALA A 1 166 ? -12.506 -6.198 19.378 1.00 94.31 166 ALA A O 1
ATOM 1353 N N . LEU A 1 167 ? -12.918 -5.019 21.247 1.00 93.81 167 LEU A N 1
ATOM 1354 C CA . LEU A 1 167 ? -12.030 -5.797 22.119 1.00 93.81 167 LEU A CA 1
ATOM 1355 C C . LEU A 1 167 ? -12.369 -7.294 22.133 1.00 93.81 167 LEU A C 1
ATOM 1357 O O . LEU A 1 167 ? -11.462 -8.119 22.108 1.00 93.81 167 LEU A O 1
ATOM 1361 N N . ARG A 1 168 ? -13.659 -7.656 22.107 1.00 94.00 168 ARG A N 1
ATOM 1362 C CA . ARG A 1 168 ? -14.094 -9.064 22.016 1.00 94.00 168 ARG A CA 1
ATOM 1363 C C . ARG A 1 168 ? -13.740 -9.723 20.683 1.00 94.00 168 ARG A C 1
ATOM 1365 O O . ARG A 1 168 ? -13.610 -10.940 20.633 1.00 94.00 168 ARG A O 1
ATOM 1372 N N . THR A 1 169 ? -13.594 -8.935 19.622 1.00 92.44 169 THR A N 1
ATOM 1373 C CA . THR A 1 169 ? -13.359 -9.437 18.261 1.00 92.44 169 THR A CA 1
ATOM 1374 C C . THR A 1 169 ? -11.868 -9.501 17.918 1.00 92.44 169 THR A C 1
ATOM 1376 O O . THR A 1 169 ? -11.477 -10.300 17.073 1.00 92.44 169 THR A O 1
ATOM 1379 N N . VAL A 1 170 ? -11.014 -8.721 18.595 1.00 91.19 170 VAL A N 1
ATOM 1380 C CA . VAL A 1 170 ? -9.551 -8.710 18.380 1.00 91.19 170 VAL A CA 1
ATOM 1381 C C . VAL A 1 170 ? -8.933 -10.118 18.308 1.00 91.19 170 VAL A C 1
ATOM 1383 O O . VAL A 1 170 ? -8.182 -10.356 17.362 1.00 91.19 170 VAL A O 1
ATOM 1386 N N . PRO A 1 171 ? -9.249 -11.078 19.205 1.00 90.94 171 PRO A N 1
ATOM 1387 C CA . PRO A 1 171 ? -8.654 -12.414 19.140 1.00 90.94 171 PRO A CA 1
ATOM 1388 C C . PRO A 1 171 ? -8.916 -13.158 17.822 1.00 90.94 171 PRO A C 1
ATOM 1390 O O . PRO A 1 171 ? -8.055 -13.911 17.374 1.00 90.94 171 PRO A O 1
ATOM 1393 N N . LEU A 1 172 ? -10.069 -12.931 17.179 1.00 86.19 172 LEU A N 1
ATOM 1394 C CA . LEU A 1 172 ? -10.408 -13.551 15.892 1.00 86.19 172 LEU A CA 1
ATOM 1395 C C . LEU A 1 172 ? -9.505 -13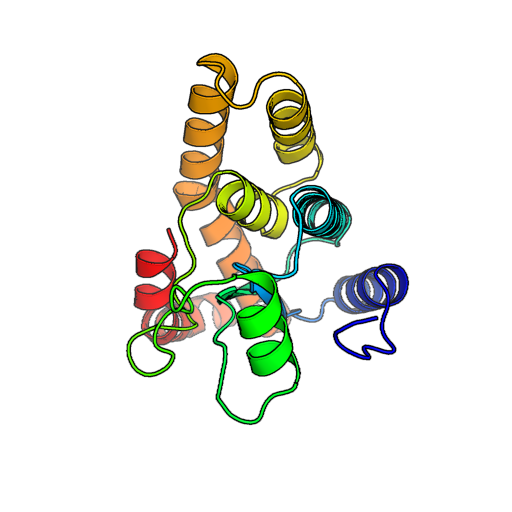.016 14.775 1.00 86.19 172 LEU A C 1
ATOM 1397 O O . LEU A 1 172 ? -8.876 -13.795 14.064 1.00 86.19 172 LEU A O 1
ATOM 1401 N N . TYR A 1 173 ? -9.349 -11.693 14.700 1.00 83.50 173 TYR A N 1
ATOM 1402 C CA . TYR A 1 173 ? -8.468 -11.050 13.721 1.00 83.50 173 TYR A CA 1
ATOM 1403 C C . TYR A 1 173 ? -6.998 -11.422 13.921 1.00 83.50 173 TYR A C 1
ATOM 1405 O O . TYR A 1 173 ? -6.278 -11.628 12.949 1.00 83.50 173 TYR A O 1
ATOM 1413 N N . VAL A 1 174 ? -6.541 -11.533 15.171 1.00 85.25 174 VAL A N 1
ATOM 1414 C CA . VAL A 1 174 ? -5.166 -11.965 15.467 1.00 85.25 174 VAL A CA 1
ATOM 1415 C C . VAL A 1 174 ? -4.949 -13.416 15.033 1.00 85.25 174 VAL A C 1
ATOM 1417 O O . VAL A 1 174 ? -3.905 -13.727 14.466 1.00 85.25 174 VAL A O 1
ATOM 1420 N N . LYS A 1 175 ? -5.937 -14.296 15.239 1.00 82.38 175 LYS A N 1
ATOM 1421 C CA . LYS A 1 175 ? -5.861 -15.702 14.823 1.00 82.38 175 LYS A CA 1
ATOM 1422 C C . LYS A 1 175 ? -5.797 -15.857 13.301 1.00 82.38 175 LYS A C 1
ATOM 1424 O O . LYS A 1 175 ? -5.033 -16.683 12.815 1.00 82.38 175 LYS A O 1
ATOM 1429 N N . GLU A 1 176 ? -6.589 -15.085 12.563 1.00 76.19 176 GLU A N 1
ATOM 1430 C CA . GLU A 1 176 ? -6.677 -15.191 11.100 1.00 76.19 176 GLU A CA 1
ATOM 1431 C C . GLU A 1 176 ? -5.566 -14.413 10.378 1.00 76.19 176 GLU A C 1
ATOM 1433 O O . GLU A 1 176 ? -5.012 -14.887 9.389 1.00 76.19 176 GLU A O 1
ATOM 1438 N N . GLY A 1 177 ? -5.212 -13.225 10.874 1.00 76.94 177 GLY A N 1
ATOM 1439 C CA . GLY A 1 177 ? -4.288 -12.301 10.214 1.00 76.94 177 GLY A CA 1
ATOM 1440 C C . GLY A 1 177 ? -2.881 -12.246 10.808 1.00 76.94 177 GLY A C 1
ATOM 1441 O O . GLY A 1 177 ? -1.991 -11.676 10.180 1.00 76.94 177 GLY A O 1
ATOM 1442 N N . GLY A 1 178 ? -2.646 -12.821 11.993 1.00 79.19 178 GLY A N 1
ATOM 1443 C CA . GLY A 1 178 ? -1.375 -12.692 12.713 1.00 79.19 178 GLY A CA 1
ATOM 1444 C C . GLY A 1 178 ? -0.178 -13.256 11.948 1.00 79.19 178 GLY A C 1
ATOM 1445 O O . GLY A 1 178 ? 0.839 -12.577 11.819 1.00 79.19 178 GLY A O 1
ATOM 1446 N N . GLN A 1 179 ? -0.316 -14.452 11.365 1.00 78.00 179 GLN A N 1
ATOM 1447 C CA . GLN A 1 179 ? 0.753 -15.049 10.555 1.00 78.00 179 GLN A CA 1
ATOM 1448 C C . GLN A 1 179 ? 1.041 -14.203 9.307 1.00 78.00 179 GLN A C 1
ATOM 1450 O O . GLN A 1 179 ? 2.192 -13.885 9.024 1.00 78.00 179 GLN A O 1
ATOM 1455 N N . ARG A 1 180 ? -0.012 -13.740 8.620 1.00 78.75 180 ARG A N 1
ATOM 1456 C CA . ARG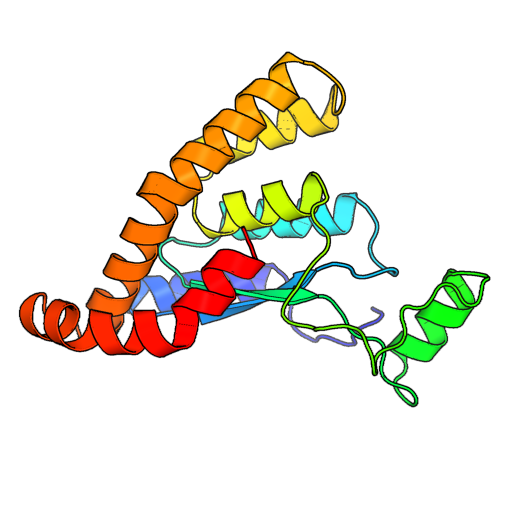 A 1 180 ? 0.109 -12.857 7.450 1.00 78.75 180 ARG A CA 1
ATOM 1457 C C . ARG A 1 180 ? 0.828 -11.553 7.799 1.00 78.75 180 ARG A C 1
ATOM 1459 O O . ARG A 1 180 ? 1.656 -11.085 7.026 1.00 78.75 180 ARG A O 1
ATOM 1466 N N . PHE A 1 181 ? 0.518 -10.962 8.949 1.00 79.62 181 PHE A N 1
ATOM 1467 C CA . PHE A 1 181 ? 1.177 -9.748 9.422 1.00 79.62 181 PHE A CA 1
ATOM 1468 C C . PHE A 1 181 ? 2.684 -9.963 9.624 1.00 79.62 181 PHE A C 1
ATOM 1470 O O . PHE A 1 181 ? 3.472 -9.132 9.174 1.00 79.62 181 PHE A O 1
ATOM 1477 N N . LEU A 1 182 ? 3.076 -11.089 10.231 1.00 78.81 182 LEU A N 1
ATOM 1478 C CA . LEU A 1 182 ? 4.480 -11.443 10.456 1.00 78.81 182 LEU A CA 1
ATOM 1479 C C . LEU A 1 182 ? 5.231 -11.726 9.151 1.00 78.81 182 LEU A C 1
ATOM 1481 O O . LEU A 1 182 ? 6.319 -11.193 8.958 1.00 78.81 182 LEU A O 1
ATOM 1485 N N . ASP A 1 183 ? 4.644 -12.492 8.231 1.00 81.50 183 ASP A N 1
ATOM 1486 C CA . ASP A 1 183 ? 5.291 -12.838 6.956 1.00 81.50 183 ASP A CA 1
ATOM 1487 C C . ASP A 1 183 ? 5.505 -11.593 6.065 1.00 81.50 183 ASP A C 1
ATOM 1489 O O . ASP A 1 183 ? 6.461 -11.487 5.284 1.00 81.50 183 ASP A O 1
ATOM 1493 N N . GLN A 1 184 ? 4.610 -10.606 6.177 1.00 80.38 184 GLN A N 1
ATOM 1494 C CA . GLN A 1 184 ? 4.662 -9.388 5.374 1.00 80.38 184 GLN A CA 1
ATOM 1495 C C . GLN A 1 184 ? 5.543 -8.270 5.950 1.00 80.38 184 GLN A C 1
ATOM 1497 O O . GLN A 1 184 ? 5.953 -7.403 5.169 1.00 80.38 184 GLN A O 1
ATOM 1502 N N . PHE A 1 185 ? 5.908 -8.290 7.233 1.00 72.62 185 PHE A N 1
ATOM 1503 C CA . PHE A 1 185 ? 6.832 -7.299 7.808 1.00 72.62 185 PHE A CA 1
ATOM 1504 C C . PHE A 1 185 ? 8.306 -7.563 7.441 1.00 72.62 185 PHE A C 1
ATOM 1506 O O . PHE A 1 185 ? 9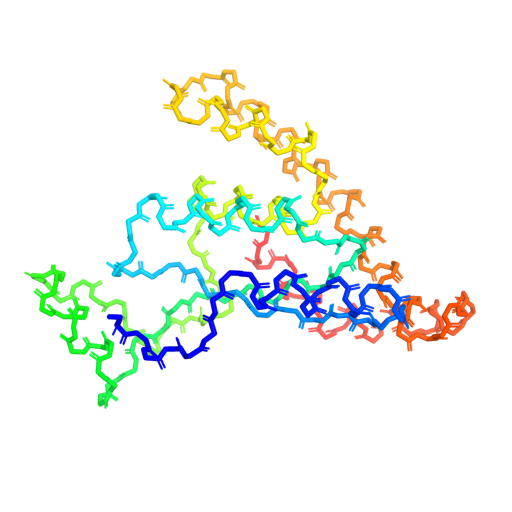.051 -6.585 7.178 1.00 72.62 185 PHE A O 1
#

Secondary structure (DSSP, 8-state):
--S--S--HHHHHHHHHHHHHTT---EEEEEE--TT--HHHHHHHHHHHHHSPSP-EEEEEE----TTSHHHHHHHHHHSSS-S--TTT--TT-----HHHHHHHHHHHS-HHHHHHHHHHHHH-TT-HHHHHHHHHHHHHIIIIIHHHHHHHHHHHHTTT-HHHHHHHHHHHHHHHHHHHHHH-

Foldseek 3Di:
DQVPDPDDLVNVQVVLVVCVVVLHAAEEEDEDQQLPDDPVNLVVLLVSLLSRDDDYHYQYWYDQQDPPDSSVVVSCVVVVDPPRPDSVPDDRLADDPDPSVLLSVLSNQHHNVLSVVLVVCCVVPVPDPVSVVSSVVSSVCCLVPRVVVSVLSSLCSNVVNDPVNSVVCVVVCCVVCVVSSVSHD

Sequence (185 aa):
DIYQRKSYRRHFLQAAALVHHYQVAGIYDVIMDNPLENEEDTIATIETFMETPKPFMPEIFSLSLYPGTKIHDLAKLAAKTDAVEDYRKKSYLVYRKTVLNHLTRLAAFSSRSMVAPLLHLYRQSPNSWQFRALLLAARALNFLVIEPVTYFRMIKLSQGGSLSRALRTVPLYVKEGGQRFLDQF

Radius of gyration: 17.66 Å; chains: 1; bounding box: 43×37×48 Å